Protein AF-A0A1S8CAM9-F1 (afdb_monomer)

pLDDT: mean 86.68, std 15.31, range [34.06, 97.88]

Foldseek 3Di:
DDDDVVVVVVLCVVCPLQNCPPPQHHWDKFKDDWDKAADLQRFKIWIKIKIWIWTDNSPPWIKIWIFMWIWMWGQDPNDIDTPDIDTQTAWMDTPVVDIHGVVNDDGDDDDDPDDPVCVPPRYDHHDDDDDDDPDDPVNVVVVVLQVVLQVVVVVLVVVLLVCLFQLVLQVNLVSDDQWDDDDPPPQPDDRSSVSSSVVSCVVDHRGDDPQWGFHWDWGPWDKDQDPPSPDIDIDTDIDTDTGHPPDDDDPDDDDPPPDDD

Structure (mmCIF, N/CA/C/O backbone):
data_AF-A0A1S8CAM9-F1
#
_entry.id   AF-A0A1S8CAM9-F1
#
loop_
_atom_site.group_PDB
_atom_site.id
_atom_site.type_symbol
_atom_site.label_atom_id
_atom_site.label_alt_id
_atom_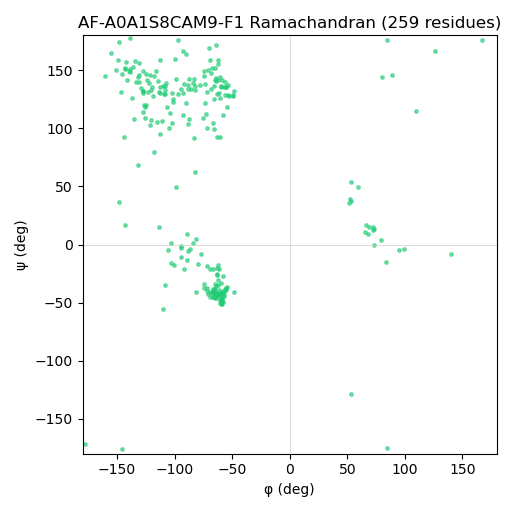site.label_comp_id
_atom_site.label_asym_id
_atom_site.label_entity_id
_atom_site.label_seq_id
_atom_site.pdbx_PDB_ins_code
_atom_site.Cartn_x
_atom_site.Cartn_y
_atom_site.Cartn_z
_atom_site.occupancy
_atom_site.B_iso_or_equiv
_atom_site.auth_seq_id
_atom_site.auth_comp_id
_atom_site.auth_asym_id
_atom_site.auth_atom_id
_atom_site.pdbx_PDB_model_num
ATOM 1 N N . MET A 1 1 ? -19.909 -16.201 -5.825 1.00 86.94 1 MET A N 1
ATOM 2 C CA . MET A 1 1 ? -19.187 -17.335 -5.208 1.00 86.94 1 MET A CA 1
ATOM 3 C C . MET A 1 1 ? -19.185 -17.148 -3.701 1.00 86.94 1 MET A C 1
ATOM 5 O O . MET A 1 1 ? -18.988 -16.023 -3.266 1.00 86.94 1 MET A O 1
ATOM 9 N N . THR A 1 2 ? -19.413 -18.201 -2.916 1.00 91.31 2 THR A N 1
ATOM 10 C CA . THR A 1 2 ? -19.473 -18.125 -1.446 1.00 91.31 2 THR A CA 1
ATOM 11 C C . THR A 1 2 ? -18.782 -19.331 -0.805 1.00 91.31 2 THR A C 1
ATOM 13 O O . THR A 1 2 ? -18.779 -20.425 -1.363 1.00 91.31 2 THR A O 1
ATOM 16 N N . GLY A 1 3 ? -18.199 -19.131 0.382 1.00 91.75 3 GLY A N 1
ATOM 17 C CA . GLY A 1 3 ? -17.540 -20.186 1.159 1.00 91.75 3 GLY A CA 1
ATOM 18 C C . GLY A 1 3 ? -16.051 -20.375 0.841 1.00 91.75 3 GLY A C 1
ATOM 19 O O . GLY A 1 3 ? -15.605 -20.218 -0.293 1.00 91.75 3 GLY A O 1
ATOM 20 N N . ARG A 1 4 ? -15.266 -20.735 1.868 1.00 91.50 4 ARG A N 1
ATOM 21 C CA . ARG A 1 4 ? -13.789 -20.777 1.798 1.00 91.50 4 ARG A CA 1
ATOM 22 C C . ARG A 1 4 ? -13.258 -21.716 0.716 1.00 91.50 4 ARG A C 1
ATOM 24 O O . ARG A 1 4 ? -12.311 -21.356 0.034 1.00 91.50 4 ARG A O 1
ATOM 31 N N . ALA A 1 5 ? -13.861 -22.896 0.562 1.00 95.56 5 ALA A N 1
ATOM 32 C CA . ALA A 1 5 ? -13.416 -23.890 -0.414 1.00 95.56 5 ALA A CA 1
ATOM 33 C C . ALA A 1 5 ? -13.632 -23.414 -1.857 1.00 95.56 5 ALA A C 1
ATOM 35 O O . ALA A 1 5 ? -12.716 -23.501 -2.666 1.00 95.56 5 ALA A O 1
ATOM 36 N N . ALA A 1 6 ? -14.805 -22.846 -2.156 1.00 94.69 6 ALA A N 1
ATOM 37 C CA . ALA A 1 6 ? -15.085 -22.290 -3.477 1.00 94.69 6 ALA A CA 1
ATOM 38 C C . ALA A 1 6 ? -14.150 -21.113 -3.787 1.00 94.69 6 ALA A C 1
ATOM 40 O O . ALA A 1 6 ? -13.564 -21.072 -4.863 1.00 94.69 6 ALA A O 1
ATOM 41 N N . ILE A 1 7 ? -13.948 -20.209 -2.818 1.00 92.75 7 ILE A N 1
ATOM 42 C CA . ILE A 1 7 ? -13.016 -19.078 -2.944 1.00 92.75 7 ILE A CA 1
ATOM 43 C C . ILE A 1 7 ? -11.589 -19.567 -3.209 1.00 92.75 7 ILE A C 1
ATOM 45 O O . ILE A 1 7 ? -10.934 -19.063 -4.113 1.00 92.75 7 ILE A O 1
ATOM 49 N N . ALA A 1 8 ? -11.114 -20.557 -2.450 1.00 92.94 8 ALA A N 1
ATOM 50 C CA . ALA A 1 8 ? -9.783 -21.124 -2.636 1.00 92.94 8 ALA A CA 1
ATOM 51 C C . ALA A 1 8 ? -9.622 -21.777 -4.017 1.00 92.94 8 ALA A C 1
ATOM 53 O O . ALA A 1 8 ? -8.602 -21.554 -4.662 1.00 92.94 8 ALA A O 1
ATOM 54 N N . GLY A 1 9 ? -10.629 -22.531 -4.474 1.00 95.50 9 GLY A N 1
ATOM 55 C CA . GLY A 1 9 ? -10.646 -23.124 -5.813 1.00 95.50 9 GLY A CA 1
ATOM 56 C C . GLY A 1 9 ? -10.567 -22.058 -6.901 1.00 95.50 9 GLY A C 1
ATOM 57 O O . GLY A 1 9 ? -9.654 -22.079 -7.714 1.00 95.50 9 GLY A O 1
ATOM 58 N N . TRP A 1 10 ? -11.431 -21.045 -6.839 1.00 93.94 10 TRP A N 1
ATOM 59 C CA . TRP A 1 10 ? -11.423 -19.951 -7.810 1.00 93.94 10 TRP A CA 1
ATOM 60 C C . TRP A 1 10 ? -10.116 -19.151 -7.817 1.00 93.94 10 TRP A C 1
ATOM 62 O O . TRP A 1 10 ? -9.646 -18.775 -8.885 1.00 93.94 10 TRP A O 1
ATOM 72 N N . LEU A 1 11 ? -9.509 -18.893 -6.651 1.00 92.38 11 LEU A N 1
ATOM 73 C CA . LEU A 1 11 ? -8.210 -18.215 -6.573 1.00 92.38 11 LEU A CA 1
ATOM 74 C C . LEU A 1 11 ? -7.099 -19.053 -7.216 1.00 92.38 11 LEU A C 1
ATOM 76 O O . LEU A 1 11 ? -6.264 -18.500 -7.929 1.00 92.38 11 LEU A O 1
ATOM 80 N N . ALA A 1 12 ? -7.095 -20.367 -6.979 1.00 92.94 12 ALA A N 1
ATOM 81 C CA . ALA A 1 12 ? -6.137 -21.279 -7.596 1.00 92.94 12 ALA A CA 1
ATOM 82 C C . ALA A 1 12 ? -6.330 -21.345 -9.119 1.00 92.94 12 ALA A C 1
ATOM 84 O O . ALA A 1 12 ? -5.362 -21.186 -9.860 1.00 92.94 12 ALA A O 1
ATOM 85 N N . ASP A 1 13 ? -7.575 -21.484 -9.578 1.00 94.44 13 ASP A N 1
ATOM 86 C CA . ASP A 1 13 ? -7.921 -21.525 -11.002 1.00 94.44 13 ASP A CA 1
ATOM 87 C C . ASP A 1 13 ? -7.543 -20.219 -11.708 1.00 94.44 13 ASP A C 1
ATOM 89 O O . ASP A 1 13 ? -6.978 -20.237 -12.801 1.00 94.44 13 ASP A O 1
ATOM 93 N N . ARG A 1 14 ? -7.811 -19.073 -11.067 1.00 90.38 14 ARG A N 1
ATOM 94 C CA . ARG A 1 14 ? -7.457 -17.751 -11.593 1.00 90.38 14 ARG A CA 1
ATOM 95 C C . ARG A 1 14 ? -5.945 -17.560 -11.693 1.00 90.38 14 ARG A C 1
ATOM 97 O O . ARG A 1 14 ? -5.483 -16.991 -12.677 1.00 90.38 14 ARG A O 1
ATOM 104 N N . ALA A 1 15 ? -5.192 -17.971 -10.675 1.00 92.12 15 ALA A N 1
ATOM 105 C CA . ALA A 1 15 ? -3.743 -17.795 -10.655 1.00 92.12 15 ALA A CA 1
ATOM 106 C C . ALA A 1 15 ? -3.032 -18.730 -11.648 1.00 92.12 15 ALA A C 1
ATOM 108 O O . ALA A 1 15 ? -2.053 -18.334 -12.283 1.00 92.12 15 ALA A O 1
ATOM 109 N N . GLY A 1 16 ? -3.520 -19.966 -11.799 1.00 94.06 16 GLY A N 1
ATOM 110 C CA . GLY A 1 16 ? -2.896 -20.974 -12.651 1.00 94.06 16 GLY A CA 1
ATOM 111 C C . GLY A 1 16 ? -1.416 -21.170 -12.302 1.00 94.06 16 GLY A C 1
ATOM 112 O O . GLY A 1 16 ? -1.061 -21.360 -11.143 1.00 94.06 16 GLY A O 1
ATOM 113 N N . ALA A 1 17 ? -0.539 -21.094 -13.306 1.00 94.88 17 ALA A N 1
ATOM 114 C CA . ALA A 1 17 ? 0.913 -21.198 -13.113 1.00 94.88 17 ALA A CA 1
ATOM 115 C C . ALA A 1 17 ? 1.568 -19.913 -12.558 1.00 94.88 17 ALA A C 1
ATOM 117 O O . ALA A 1 17 ? 2.748 -19.926 -12.217 1.00 94.88 17 ALA A O 1
ATOM 118 N N . MET A 1 18 ? 0.827 -18.804 -12.472 1.00 95.94 18 MET A N 1
ATOM 119 C CA . MET A 1 18 ? 1.297 -17.513 -11.957 1.00 95.94 18 MET A CA 1
ATOM 120 C C . MET A 1 18 ? 0.866 -17.338 -10.495 1.00 95.94 18 MET A C 1
ATOM 122 O O . MET A 1 18 ? 0.242 -16.348 -10.121 1.00 95.94 18 MET A O 1
ATOM 126 N N . ASP A 1 19 ? 1.113 -18.349 -9.662 1.00 93.69 19 ASP A N 1
ATOM 127 C CA . ASP A 1 19 ? 0.613 -18.397 -8.284 1.00 93.69 19 ASP A CA 1
ATOM 128 C C . ASP A 1 19 ? 1.549 -17.749 -7.255 1.00 93.69 19 ASP A C 1
ATOM 130 O O . ASP A 1 19 ? 1.132 -17.498 -6.125 1.00 93.69 19 ASP A O 1
ATOM 134 N N . GLY A 1 20 ? 2.800 -17.462 -7.632 1.00 94.06 20 GLY A N 1
ATOM 135 C CA . GLY A 1 20 ? 3.824 -16.919 -6.736 1.00 94.06 20 GLY A CA 1
ATOM 136 C C . GLY A 1 20 ? 4.270 -17.905 -5.649 1.00 94.06 20 GLY A C 1
ATOM 137 O O . GLY A 1 20 ? 4.962 -17.518 -4.707 1.00 94.06 20 GLY A O 1
ATOM 138 N N . ARG A 1 21 ? 3.850 -19.172 -5.741 1.00 92.50 21 ARG A N 1
ATOM 139 C CA . ARG A 1 21 ? 4.154 -20.252 -4.786 1.00 92.50 21 ARG A CA 1
ATOM 140 C C . ARG A 1 21 ? 5.121 -21.248 -5.399 1.00 92.50 21 ARG A C 1
ATOM 142 O O . ARG A 1 21 ? 5.973 -21.791 -4.696 1.00 92.50 21 ARG A O 1
ATOM 149 N N . SER A 1 22 ? 4.994 -21.477 -6.701 1.00 91.56 22 SER A N 1
ATOM 150 C CA . SER A 1 22 ? 5.903 -22.318 -7.467 1.00 91.56 22 SER A CA 1
ATOM 151 C C . SER A 1 22 ? 7.240 -21.593 -7.688 1.00 91.56 22 SER A C 1
ATOM 153 O O . SER A 1 22 ? 7.229 -20.393 -7.981 1.00 91.56 22 SER A O 1
ATOM 155 N N . PRO A 1 23 ? 8.402 -22.267 -7.572 1.00 93.12 23 PRO A N 1
ATOM 156 C CA . PRO A 1 23 ? 9.696 -21.642 -7.842 1.00 93.12 23 PRO A CA 1
ATOM 157 C C . PRO A 1 23 ? 9.732 -20.962 -9.216 1.00 93.12 23 PRO A C 1
ATOM 159 O O . PRO A 1 23 ? 9.393 -21.576 -10.223 1.00 93.12 23 PRO A O 1
ATOM 162 N N . GLY A 1 24 ? 10.138 -19.692 -9.251 1.00 92.06 24 GLY A N 1
ATOM 163 C CA . GLY A 1 24 ? 10.200 -18.887 -10.477 1.00 92.06 24 GLY A CA 1
ATOM 164 C C . GLY A 1 24 ? 8.881 -18.225 -10.894 1.00 92.06 24 GLY A C 1
ATOM 165 O O . GLY A 1 24 ? 8.921 -17.297 -11.698 1.00 92.06 24 GLY A O 1
ATOM 166 N N . SER A 1 25 ? 7.737 -18.633 -10.335 1.00 96.25 25 SER A N 1
ATOM 167 C CA . SER A 1 25 ? 6.465 -17.936 -10.561 1.00 96.25 25 SER A CA 1
ATOM 168 C C . SER A 1 25 ? 6.403 -16.618 -9.782 1.00 96.25 25 SER A C 1
ATOM 170 O O . SER A 1 25 ? 6.978 -16.481 -8.699 1.00 96.25 25 SER A O 1
ATOM 172 N N . LEU A 1 26 ? 5.681 -15.645 -10.332 1.00 95.62 26 LEU A N 1
ATOM 173 C CA . LEU A 1 26 ? 5.460 -14.324 -9.760 1.00 95.62 26 LEU A CA 1
ATOM 174 C C . LEU A 1 26 ? 3.958 -14.077 -9.621 1.00 95.62 26 LEU A C 1
ATOM 176 O O . LEU A 1 26 ? 3.204 -14.240 -10.579 1.00 95.62 26 LEU A O 1
ATOM 180 N N . HIS A 1 27 ? 3.556 -13.623 -8.438 1.00 96.12 27 HIS A N 1
ATOM 181 C CA . HIS A 1 27 ? 2.221 -13.102 -8.176 1.00 96.12 27 HIS A CA 1
ATOM 182 C C . HIS A 1 27 ? 2.345 -11.947 -7.188 1.00 96.12 27 HIS A C 1
ATOM 184 O O . HIS A 1 27 ? 2.392 -12.143 -5.972 1.00 96.12 27 HIS A O 1
ATOM 190 N N . THR A 1 28 ? 2.464 -10.729 -7.704 1.00 95.12 28 THR A N 1
ATOM 191 C CA . THR A 1 28 ? 2.651 -9.535 -6.877 1.00 95.12 28 THR A CA 1
ATOM 192 C C . THR A 1 28 ? 1.588 -8.511 -7.219 1.00 95.12 28 THR A C 1
ATOM 194 O O . THR A 1 28 ? 1.619 -7.925 -8.296 1.00 95.12 28 THR A O 1
ATOM 197 N N . GLY A 1 29 ? 0.647 -8.314 -6.297 1.00 94.56 29 GLY A N 1
ATOM 198 C CA . GLY A 1 29 ? -0.292 -7.200 -6.329 1.00 94.56 29 GLY A CA 1
ATOM 199 C C . GLY A 1 29 ? 0.299 -5.993 -5.610 1.00 94.56 29 GLY A C 1
ATOM 200 O O . GLY A 1 29 ? 0.900 -6.152 -4.555 1.00 94.56 29 GLY A O 1
ATOM 201 N N . LEU A 1 30 ? 0.120 -4.821 -6.200 1.00 95.88 30 LEU A N 1
ATOM 202 C CA . LEU A 1 30 ? 0.300 -3.510 -5.603 1.00 95.88 30 LEU A CA 1
ATOM 203 C C . LEU A 1 30 ? -1.098 -2.977 -5.313 1.00 95.88 30 LEU A C 1
ATOM 205 O O . LEU A 1 30 ? -1.880 -2.759 -6.248 1.00 95.88 30 LEU A O 1
ATOM 209 N N . VAL A 1 31 ? -1.429 -2.826 -4.035 1.00 93.94 31 VAL A N 1
ATOM 210 C CA . VAL A 1 31 ? -2.701 -2.240 -3.612 1.00 93.94 31 VAL A CA 1
ATOM 211 C C . VAL A 1 31 ? -2.457 -0.799 -3.181 1.00 93.94 31 VAL A C 1
ATOM 213 O O . VAL A 1 31 ? -1.544 -0.513 -2.410 1.00 93.94 31 VAL A O 1
ATOM 216 N N . ASP A 1 32 ? -3.266 0.119 -3.699 1.00 92.38 32 ASP A N 1
ATOM 217 C CA . ASP A 1 32 ? -3.117 1.544 -3.428 1.00 92.38 32 ASP A CA 1
ATOM 218 C C . ASP A 1 32 ? -4.469 2.268 -3.428 1.00 92.38 32 ASP A C 1
ATOM 220 O O . ASP A 1 32 ? -5.521 1.690 -3.725 1.00 92.38 32 ASP A O 1
ATOM 224 N N . GLN A 1 33 ? -4.429 3.550 -3.072 1.00 91.69 33 GLN A N 1
ATOM 225 C CA . GLN A 1 33 ? -5.568 4.456 -2.998 1.00 91.69 33 GLN A CA 1
ATOM 226 C C . GLN A 1 33 ? -6.709 3.904 -2.127 1.00 91.69 33 GLN A C 1
ATOM 228 O O . GLN A 1 33 ? -7.851 3.817 -2.593 1.00 91.69 33 GLN A O 1
ATOM 233 N N . PRO A 1 34 ? -6.429 3.518 -0.862 1.00 91.88 34 PRO A N 1
ATOM 234 C CA . PRO A 1 34 ? -7.480 3.113 0.054 1.00 91.88 34 PRO A CA 1
ATOM 235 C C . PRO A 1 34 ? -8.465 4.254 0.269 1.00 91.88 34 PRO A C 1
ATOM 237 O O . PRO A 1 34 ? -8.093 5.337 0.724 1.00 91.88 34 PRO A O 1
ATOM 240 N N . LEU A 1 35 ? -9.740 3.973 0.039 1.00 92.00 35 LEU A N 1
ATOM 241 C CA . LEU A 1 35 ? -10.826 4.802 0.536 1.00 92.00 35 LEU A CA 1
ATOM 242 C C . LEU A 1 35 ? -11.704 3.943 1.429 1.00 92.00 35 LEU A C 1
ATOM 244 O O . LEU A 1 35 ? -12.401 3.067 0.928 1.00 92.00 35 LEU A O 1
ATOM 248 N N . ALA A 1 36 ? -11.622 4.178 2.735 1.00 92.12 36 ALA A N 1
ATOM 249 C CA . ALA A 1 36 ? -12.342 3.423 3.747 1.00 92.12 36 ALA A CA 1
ATOM 250 C C . ALA A 1 36 ? -13.436 4.276 4.396 1.00 92.12 36 ALA A C 1
ATOM 252 O O . ALA A 1 36 ? -13.171 5.410 4.792 1.00 92.12 36 ALA A O 1
ATOM 253 N N . ASN A 1 37 ? -14.615 3.690 4.590 1.00 92.88 37 ASN A N 1
ATOM 254 C CA . ASN A 1 37 ? -15.718 4.251 5.362 1.00 92.88 37 ASN A CA 1
ATOM 255 C C . ASN A 1 37 ? -16.166 3.237 6.423 1.00 92.88 37 ASN A C 1
ATOM 257 O O . ASN A 1 37 ? -16.559 2.113 6.103 1.00 92.88 37 ASN A O 1
ATOM 261 N N . LEU A 1 38 ? -16.093 3.628 7.695 1.00 92.75 38 LEU A N 1
ATOM 262 C CA . LEU A 1 38 ? -16.587 2.843 8.829 1.00 92.75 38 LEU A CA 1
ATOM 263 C C . LEU A 1 38 ? -18.073 3.144 9.076 1.00 92.75 38 LEU A C 1
ATOM 265 O O . LEU A 1 38 ? -18.489 4.297 8.988 1.00 92.75 38 LEU A O 1
ATOM 269 N N . SER A 1 39 ? -18.878 2.146 9.446 1.00 91.12 39 SER A N 1
ATOM 270 C CA . SER A 1 39 ? -20.254 2.393 9.891 1.00 91.12 39 SER A CA 1
ATOM 271 C C . SER A 1 39 ? -20.297 3.142 11.227 1.00 91.12 39 SER A C 1
ATOM 273 O O . SER A 1 39 ? -19.409 2.994 12.066 1.00 91.12 39 SER A O 1
ATOM 275 N N . GLY A 1 40 ? -21.363 3.913 11.469 1.00 88.38 40 GLY A N 1
ATOM 276 C CA . GLY A 1 40 ? -21.523 4.702 12.703 1.00 88.38 40 GLY A CA 1
ATOM 277 C C . GLY A 1 40 ? -21.563 3.879 14.000 1.00 88.38 40 GLY A C 1
ATOM 278 O O . GLY A 1 40 ? -21.271 4.405 15.073 1.00 88.38 40 GLY A O 1
ATOM 279 N N . ASP A 1 41 ? -21.879 2.583 13.914 1.00 88.31 41 ASP A N 1
ATOM 280 C CA . ASP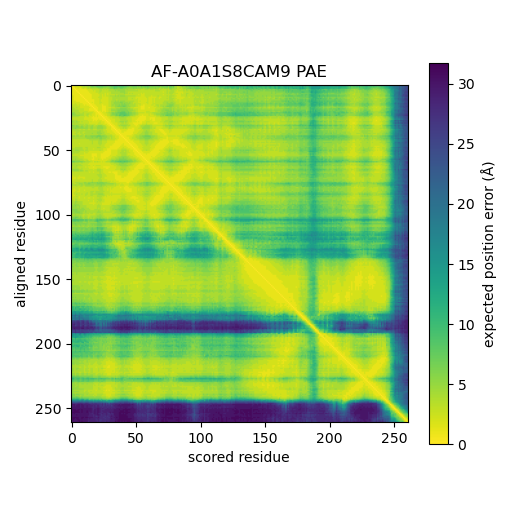 A 1 41 ? -21.817 1.629 15.031 1.00 88.31 41 ASP A CA 1
ATOM 281 C C . ASP A 1 41 ? -20.437 0.955 15.193 1.00 88.31 41 ASP A C 1
ATOM 283 O O . ASP A 1 41 ? -20.219 0.191 16.136 1.00 88.31 41 ASP A O 1
ATOM 287 N N . GLY A 1 42 ? -19.505 1.214 14.270 1.00 89.94 42 GLY A N 1
ATOM 288 C CA . GLY A 1 42 ? -18.153 0.663 14.249 1.00 89.94 42 GLY A CA 1
ATOM 289 C C . GLY A 1 42 ? -18.066 -0.838 13.960 1.00 89.94 42 GLY A C 1
ATOM 290 O O . GLY A 1 42 ? -17.029 -1.441 14.242 1.00 89.94 42 GLY A O 1
ATOM 291 N N . ARG A 1 43 ? -19.132 -1.473 13.449 1.00 92.88 43 ARG A N 1
ATOM 292 C CA . ARG A 1 43 ? -19.190 -2.936 13.249 1.00 92.88 43 ARG A CA 1
ATOM 293 C C . ARG A 1 43 ? -18.948 -3.391 11.817 1.00 92.88 43 ARG A C 1
ATOM 295 O O . ARG A 1 43 ? -18.661 -4.569 11.605 1.00 92.88 43 ARG A O 1
ATOM 302 N N . THR A 1 44 ? -19.071 -2.494 10.849 1.00 95.62 44 THR A N 1
ATOM 303 C CA . THR A 1 44 ? -18.857 -2.782 9.428 1.00 95.62 44 THR A CA 1
ATOM 304 C C . THR A 1 44 ? -18.013 -1.693 8.787 1.00 95.62 44 THR A C 1
ATOM 306 O O . THR A 1 44 ? -17.931 -0.582 9.307 1.00 95.62 44 THR A O 1
ATOM 309 N N . ALA A 1 45 ? -17.366 -2.008 7.672 1.00 95.62 45 ALA A N 1
ATOM 310 C CA . ALA A 1 45 ? -16.677 -1.015 6.863 1.00 95.62 45 ALA A CA 1
ATOM 311 C C . ALA A 1 45 ? -16.826 -1.341 5.379 1.00 95.62 45 ALA A C 1
ATOM 313 O O . ALA A 1 45 ? -16.945 -2.509 5.003 1.00 95.62 45 ALA A O 1
ATOM 314 N N . GLN A 1 46 ? -16.775 -0.313 4.546 1.00 95.75 46 GLN A N 1
ATOM 315 C CA . GLN A 1 46 ? -16.605 -0.438 3.105 1.00 95.75 46 GLN A CA 1
ATOM 316 C C . GLN A 1 46 ? -15.248 0.144 2.739 1.00 95.75 46 GLN A C 1
ATOM 318 O O . GLN A 1 46 ? -14.857 1.175 3.285 1.00 95.75 46 GLN A O 1
ATOM 323 N N . VAL A 1 47 ? -14.499 -0.546 1.880 1.00 95.19 47 VAL A N 1
ATOM 324 C CA . VAL A 1 47 ? -13.209 -0.043 1.411 1.00 95.19 47 VAL A CA 1
ATOM 325 C C . VAL A 1 47 ? -13.055 -0.277 -0.081 1.00 95.19 47 VAL A C 1
ATOM 327 O O . VAL A 1 47 ? -13.161 -1.412 -0.558 1.00 95.19 47 VAL A O 1
ATOM 330 N N . ARG A 1 48 ? -12.762 0.810 -0.794 1.00 95.19 48 ARG A N 1
ATOM 331 C CA . ARG A 1 48 ? -12.345 0.805 -2.191 1.00 95.19 48 ARG A CA 1
ATOM 332 C C . ARG A 1 48 ? -10.826 0.742 -2.256 1.00 95.19 48 ARG A C 1
ATOM 334 O O . ARG A 1 48 ? -10.146 1.473 -1.540 1.00 95.19 48 ARG A O 1
ATOM 341 N N . TRP A 1 49 ? -10.326 -0.073 -3.172 1.00 95.19 49 TRP A N 1
ATOM 342 C CA . TRP A 1 49 ? -8.905 -0.204 -3.469 1.00 95.19 49 TRP A CA 1
ATOM 343 C C . TRP A 1 49 ? -8.670 -0.130 -4.969 1.00 95.19 49 TRP A C 1
ATOM 345 O O . TRP A 1 49 ? -9.454 -0.691 -5.742 1.00 95.19 49 TRP A O 1
ATOM 355 N N . GLN A 1 50 ? -7.565 0.481 -5.381 1.00 95.38 50 GLN A N 1
ATOM 356 C CA . GLN A 1 50 ? -7.002 0.249 -6.703 1.00 95.38 50 GLN A CA 1
ATOM 357 C C . GLN A 1 50 ? -5.940 -0.843 -6.597 1.00 95.38 50 GLN A C 1
ATOM 359 O O . GLN A 1 50 ? -5.117 -0.838 -5.686 1.00 95.38 50 GLN A O 1
ATOM 364 N N . VAL A 1 51 ? -5.972 -1.802 -7.517 1.00 94.94 51 VAL A N 1
ATOM 365 C CA . VAL A 1 51 ? -5.017 -2.911 -7.535 1.00 94.94 51 VAL A CA 1
ATOM 366 C C . VAL A 1 51 ? -4.385 -3.002 -8.905 1.00 94.94 51 VAL A C 1
ATOM 368 O O . VAL A 1 51 ? -5.105 -3.054 -9.898 1.00 94.94 51 VAL A O 1
ATOM 371 N N . MET A 1 52 ? -3.060 -3.083 -8.944 1.00 95.88 52 MET A N 1
ATOM 372 C CA . MET A 1 52 ? -2.277 -3.459 -10.119 1.00 95.88 52 MET A CA 1
ATOM 373 C C . MET A 1 52 ? -1.469 -4.706 -9.774 1.00 95.88 52 MET A C 1
ATOM 375 O O . MET A 1 52 ? -0.840 -4.745 -8.728 1.00 95.88 52 MET A O 1
ATOM 379 N N . ALA A 1 53 ? -1.456 -5.724 -10.624 1.00 96.00 53 ALA A N 1
ATOM 380 C CA . ALA A 1 53 ? -0.710 -6.950 -10.393 1.00 96.00 53 ALA A CA 1
ATOM 381 C C . ALA A 1 53 ? 0.283 -7.235 -11.519 1.00 96.00 53 ALA A C 1
ATOM 383 O O . ALA A 1 53 ? -0.034 -7.098 -12.701 1.00 96.00 53 ALA A O 1
ATOM 384 N N . PHE A 1 54 ? 1.469 -7.685 -11.118 1.00 96.25 54 PHE A N 1
ATOM 385 C CA . PHE A 1 54 ? 2.505 -8.240 -11.976 1.00 96.25 54 PHE A CA 1
ATOM 386 C C . PHE A 1 54 ? 2.542 -9.747 -11.762 1.00 96.25 54 PHE A C 1
ATOM 388 O O . PHE A 1 54 ? 2.785 -10.230 -10.650 1.00 96.25 54 PHE A O 1
ATOM 395 N N . LEU A 1 55 ? 2.276 -10.483 -12.835 1.00 96.94 55 LEU A N 1
ATOM 396 C CA . LEU A 1 55 ? 2.135 -11.930 -12.827 1.00 96.94 55 LEU A CA 1
ATOM 397 C C . LEU A 1 55 ? 3.149 -12.556 -13.785 1.00 96.94 55 LEU A C 1
ATOM 399 O O . LEU A 1 55 ? 3.451 -11.992 -14.838 1.00 96.94 55 LEU A O 1
ATOM 403 N N . GLY A 1 56 ? 3.650 -13.740 -13.443 1.00 96.75 56 GLY A N 1
ATOM 404 C CA . GLY A 1 56 ? 4.563 -14.491 -14.298 1.00 96.75 56 GLY A CA 1
ATOM 405 C C . GLY A 1 56 ? 4.611 -15.968 -13.939 1.00 96.75 56 GLY A C 1
ATOM 406 O O . GLY A 1 56 ? 4.490 -16.334 -12.775 1.00 96.75 56 GLY A O 1
ATOM 407 N N . ASP A 1 57 ? 4.774 -16.832 -14.936 1.00 95.62 57 ASP A N 1
ATOM 408 C CA . ASP A 1 57 ? 4.751 -18.290 -14.735 1.00 95.62 57 ASP A CA 1
ATOM 409 C C . ASP A 1 57 ? 6.140 -18.912 -14.534 1.00 95.62 57 ASP A C 1
ATOM 411 O O . ASP A 1 57 ? 6.264 -20.122 -14.366 1.00 95.62 57 ASP A O 1
ATOM 415 N N . GLY A 1 58 ? 7.196 -18.096 -14.590 1.00 94.81 58 GLY A N 1
ATOM 416 C CA . GLY A 1 58 ? 8.585 -18.557 -14.531 1.00 94.81 58 GLY A CA 1
ATOM 417 C C . GLY A 1 58 ? 9.084 -19.252 -15.804 1.00 94.81 58 GLY A C 1
ATOM 418 O O . GLY A 1 58 ? 10.254 -19.618 -15.871 1.00 94.81 58 GLY A O 1
ATOM 419 N N . ALA A 1 59 ? 8.239 -19.395 -16.828 1.00 93.94 59 ALA A N 1
ATOM 420 C CA . ALA A 1 59 ? 8.546 -20.014 -18.119 1.00 93.94 59 ALA A CA 1
ATOM 421 C C . ALA A 1 59 ? 8.502 -19.003 -19.283 1.00 93.94 59 ALA A C 1
ATOM 423 O O . ALA A 1 59 ? 8.480 -19.385 -20.453 1.00 93.94 59 ALA A O 1
ATOM 424 N N . GLY A 1 60 ? 8.515 -17.706 -18.963 1.00 91.25 60 GLY A N 1
ATOM 425 C CA . GLY A 1 60 ? 8.588 -16.607 -19.925 1.00 91.25 60 GLY A CA 1
ATOM 426 C C . GLY A 1 60 ? 7.250 -15.946 -20.250 1.00 91.25 60 GLY A C 1
ATOM 427 O O . GLY A 1 60 ? 7.251 -14.941 -20.958 1.00 91.25 60 GLY A O 1
ATOM 428 N N . ARG A 1 61 ? 6.119 -16.438 -19.721 1.00 93.94 61 ARG A N 1
ATOM 429 C CA . ARG A 1 61 ? 4.845 -15.711 -19.817 1.00 93.94 61 ARG A CA 1
ATOM 430 C C . ARG A 1 61 ? 4.709 -14.763 -18.637 1.00 93.94 61 ARG A C 1
ATOM 432 O O . ARG A 1 61 ? 4.923 -15.151 -17.489 1.00 93.94 61 ARG A O 1
ATOM 439 N N . ALA A 1 62 ? 4.312 -13.531 -18.932 1.00 95.88 62 ALA A N 1
ATOM 440 C CA . ALA A 1 62 ? 4.070 -12.496 -17.942 1.00 95.88 62 ALA A CA 1
ATOM 441 C C . ALA A 1 62 ? 2.849 -11.668 -18.328 1.00 95.88 62 ALA A C 1
ATOM 443 O O . ALA A 1 62 ? 2.649 -11.357 -19.504 1.00 95.88 62 ALA A O 1
ATOM 444 N N . ARG A 1 63 ? 2.064 -11.293 -17.322 1.00 95.38 63 ARG A N 1
ATOM 445 C CA . ARG A 1 63 ? 0.808 -10.564 -17.475 1.00 95.38 63 ARG A CA 1
ATOM 446 C C . ARG A 1 63 ? 0.760 -9.416 -16.481 1.00 95.38 63 ARG A C 1
ATOM 448 O O . ARG A 1 63 ? 1.162 -9.567 -15.329 1.00 95.38 63 ARG A O 1
ATOM 455 N N . ILE A 1 64 ? 0.244 -8.285 -16.939 1.00 96.75 64 ILE A N 1
ATOM 456 C CA . ILE A 1 64 ? -0.152 -7.174 -16.082 1.00 96.75 64 ILE A CA 1
ATOM 457 C C . ILE A 1 64 ? -1.669 -7.131 -16.077 1.00 96.75 64 ILE A C 1
ATOM 459 O O . ILE A 1 64 ? -2.311 -7.268 -17.118 1.00 96.75 64 ILE A O 1
ATOM 463 N N . GLU A 1 65 ? -2.246 -6.946 -14.902 1.00 96.38 65 GLU A N 1
ATOM 464 C CA . GLU A 1 65 ? -3.675 -6.712 -14.763 1.00 96.38 65 GLU A CA 1
ATOM 465 C C . GLU A 1 65 ? -3.956 -5.698 -13.671 1.00 96.38 65 GLU A C 1
ATOM 467 O O . GLU A 1 65 ? -3.142 -5.487 -12.775 1.00 96.38 65 GLU A O 1
ATOM 472 N N . ALA A 1 66 ? -5.112 -5.059 -13.744 1.00 95.69 66 ALA A N 1
ATOM 473 C CA . ALA A 1 66 ? -5.543 -4.148 -12.710 1.00 95.69 66 ALA A CA 1
ATOM 474 C C . ALA A 1 66 ? -7.051 -4.009 -12.665 1.00 95.69 66 ALA A C 1
ATOM 476 O O . ALA A 1 66 ? -7.777 -4.320 -13.613 1.00 95.69 66 ALA A O 1
ATOM 477 N N . GLY A 1 67 ? -7.513 -3.449 -11.561 1.00 95.69 67 GLY A N 1
ATOM 478 C CA . GLY A 1 67 ? -8.891 -3.045 -11.422 1.00 95.69 67 GLY A CA 1
ATOM 479 C C . GLY A 1 67 ? -9.159 -2.392 -10.086 1.00 95.69 67 GLY A C 1
ATOM 480 O O . GLY A 1 67 ? -8.256 -2.140 -9.287 1.00 95.69 67 GLY A O 1
ATOM 481 N N . ILE A 1 68 ? -10.439 -2.156 -9.848 1.00 96.44 68 ILE A N 1
ATOM 482 C CA . ILE A 1 68 ? -10.931 -1.640 -8.577 1.00 96.44 68 ILE A CA 1
ATOM 483 C C . ILE A 1 68 ? -11.462 -2.812 -7.760 1.00 96.44 68 ILE A C 1
ATOM 485 O O . ILE A 1 68 ? -12.053 -3.745 -8.306 1.00 96.44 68 ILE A O 1
ATOM 489 N N . GLN A 1 69 ? -11.251 -2.786 -6.453 1.00 95.44 69 GLN A N 1
ATOM 490 C CA . GLN A 1 69 ? -11.960 -3.653 -5.522 1.00 95.44 69 GLN A CA 1
ATOM 491 C C . GLN A 1 69 ? -12.873 -2.811 -4.639 1.00 95.44 69 GLN A C 1
ATOM 493 O O . GLN A 1 69 ? -12.418 -1.829 -4.068 1.00 95.44 69 GLN A O 1
ATOM 498 N N . GLU A 1 70 ? -14.138 -3.203 -4.530 1.00 95.81 70 GLU A N 1
ATOM 499 C CA . GLU A 1 70 ? -15.105 -2.674 -3.566 1.00 95.81 70 GLU A CA 1
ATOM 500 C C . GLU A 1 70 ? -15.414 -3.772 -2.558 1.00 95.81 70 GLU A C 1
ATOM 502 O O . GLU A 1 70 ? -16.084 -4.763 -2.875 1.00 9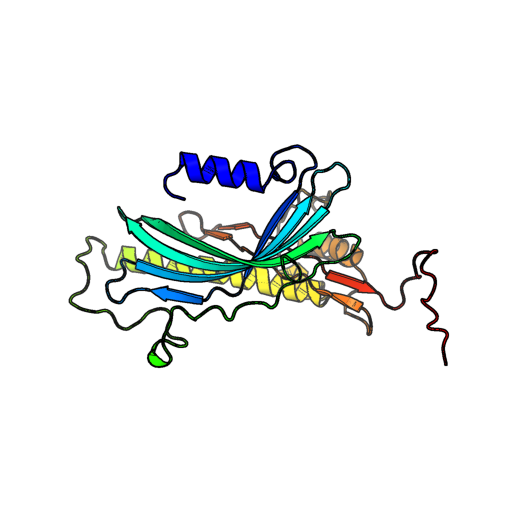5.81 70 GLU A O 1
ATOM 507 N N . ASN A 1 71 ? -14.880 -3.614 -1.354 1.00 96.19 71 ASN A N 1
ATOM 508 C CA . ASN A 1 71 ? -14.886 -4.659 -0.346 1.00 96.19 71 ASN A CA 1
ATOM 509 C C . ASN A 1 71 ? -15.742 -4.241 0.845 1.00 96.19 71 ASN A C 1
ATOM 511 O O . ASN A 1 71 ? -15.688 -3.098 1.293 1.00 96.19 71 ASN A O 1
ATOM 515 N N . GLU A 1 72 ? -16.494 -5.191 1.389 1.00 97.31 72 GLU A N 1
ATOM 516 C CA . GLU A 1 72 ? -17.222 -5.028 2.646 1.00 97.31 72 GLU A CA 1
ATOM 517 C C . GLU A 1 72 ? -16.528 -5.833 3.735 1.00 97.31 72 GLU A C 1
ATOM 519 O O . GLU A 1 72 ? -16.106 -6.973 3.523 1.00 97.31 72 GLU A O 1
ATOM 524 N N . TYR A 1 73 ? -16.448 -5.246 4.920 1.00 97.88 73 TYR A N 1
ATOM 525 C CA . TYR A 1 73 ? -15.794 -5.810 6.086 1.00 97.88 73 TYR A CA 1
ATOM 526 C C . TYR A 1 73 ? -16.767 -5.843 7.255 1.00 97.88 73 TYR A C 1
ATOM 528 O O . TYR A 1 73 ? -17.602 -4.953 7.417 1.00 97.88 73 TYR A O 1
ATOM 536 N N . VAL A 1 74 ? -16.621 -6.856 8.101 1.00 97.81 74 VAL A N 1
ATOM 537 C CA . VAL A 1 74 ? -17.405 -7.024 9.324 1.00 97.81 74 VAL A CA 1
ATOM 538 C C . VAL A 1 74 ? -16.481 -7.307 10.503 1.00 97.81 74 VAL A C 1
ATOM 540 O O . VAL A 1 74 ? -15.497 -8.041 10.378 1.00 97.81 74 VAL A O 1
ATOM 543 N N . LEU A 1 75 ? -16.792 -6.713 11.651 1.00 96.12 75 LEU A N 1
ATOM 544 C CA . LEU A 1 75 ? -16.133 -6.986 12.919 1.00 96.12 75 LEU A CA 1
ATOM 545 C C . LEU A 1 75 ? -16.837 -8.158 13.620 1.00 96.12 75 LEU A C 1
ATOM 547 O O . LEU A 1 75 ? -17.905 -8.002 14.216 1.00 96.12 75 LEU A O 1
ATOM 551 N N . GLU A 1 76 ? -16.210 -9.332 13.582 1.00 95.06 76 GLU A N 1
ATOM 552 C CA . GLU A 1 76 ? -16.698 -10.565 14.209 1.00 95.06 76 GLU A CA 1
ATOM 553 C C . GLU A 1 76 ? -15.698 -11.049 15.260 1.00 95.06 76 GLU A C 1
ATOM 555 O O . GLU A 1 76 ? -14.509 -11.203 14.976 1.00 95.06 76 GLU A O 1
ATOM 560 N N . ASP A 1 77 ? -16.170 -11.299 16.484 1.00 92.81 77 ASP A N 1
ATOM 561 C CA . ASP A 1 77 ? -15.345 -11.785 17.601 1.00 92.81 77 ASP A CA 1
ATOM 562 C C . ASP A 1 77 ? -14.094 -10.918 17.859 1.00 92.81 77 ASP A C 1
ATOM 564 O O . ASP A 1 77 ? -13.000 -11.416 18.131 1.00 92.81 77 ASP A O 1
ATOM 568 N N . GLY A 1 78 ? -14.242 -9.596 17.709 1.00 90.69 78 GLY A N 1
ATOM 569 C CA . GLY A 1 78 ? -13.151 -8.631 17.872 1.00 90.69 78 GLY A CA 1
ATOM 570 C C . GLY A 1 78 ? -12.122 -8.630 16.735 1.00 90.69 78 GLY A C 1
ATOM 571 O O . GLY A 1 78 ? -11.048 -8.053 16.899 1.00 90.69 78 GLY A O 1
ATOM 572 N N . ARG A 1 79 ? -12.417 -9.265 15.592 1.00 94.94 79 ARG A N 1
ATOM 573 C CA . ARG A 1 79 ? -11.537 -9.316 14.416 1.00 94.94 79 ARG A CA 1
ATOM 574 C C . ARG A 1 79 ? -12.269 -8.865 13.160 1.00 94.94 79 ARG A C 1
ATOM 576 O O . ARG A 1 79 ? -13.358 -9.347 12.862 1.00 94.94 79 ARG A O 1
ATOM 583 N N . TRP A 1 80 ? -11.640 -7.973 12.403 1.00 96.44 80 TRP A N 1
ATOM 584 C CA . TRP A 1 80 ? -12.123 -7.600 11.080 1.00 96.44 80 TRP A CA 1
ATOM 585 C C . TRP A 1 80 ? -11.964 -8.768 10.109 1.00 96.44 80 TRP A C 1
ATOM 587 O O . TRP A 1 80 ? -10.921 -9.423 10.063 1.00 96.44 80 TRP A O 1
ATOM 597 N N . ARG A 1 81 ? -13.014 -9.030 9.334 1.00 95.94 81 ARG A N 1
ATOM 598 C CA . ARG A 1 81 ? -13.042 -10.036 8.272 1.00 95.94 81 ARG A CA 1
ATOM 599 C C . ARG A 1 81 ? -13.594 -9.405 7.007 1.00 95.94 81 ARG A C 1
ATOM 601 O O . ARG A 1 81 ? -14.485 -8.564 7.081 1.00 95.94 81 ARG A O 1
ATOM 608 N N . ILE A 1 82 ? -13.089 -9.837 5.857 1.00 95.06 82 ILE A N 1
ATOM 609 C CA . ILE A 1 82 ? -13.671 -9.489 4.559 1.00 95.06 82 ILE A CA 1
ATOM 610 C C . ILE A 1 82 ? -14.978 -10.277 4.428 1.00 95.06 82 ILE A C 1
ATOM 612 O O . ILE A 1 82 ? -14.955 -11.507 4.356 1.00 95.06 82 ILE A O 1
ATOM 616 N N . ALA A 1 83 ? -16.103 -9.570 4.438 1.00 95.50 83 ALA A N 1
ATOM 617 C CA . ALA A 1 83 ? -17.436 -10.129 4.252 1.00 95.50 83 ALA A CA 1
ATOM 618 C C . ALA A 1 83 ? -17.740 -10.336 2.762 1.00 95.50 83 ALA A C 1
ATOM 620 O O . ALA A 1 83 ? -18.285 -11.370 2.373 1.00 95.50 83 ALA A O 1
ATOM 621 N N . SER A 1 84 ? -17.345 -9.378 1.918 1.00 95.12 84 SER A N 1
ATOM 622 C CA . SER A 1 84 ? -17.451 -9.486 0.465 1.00 95.12 84 SER A CA 1
ATOM 623 C C . SER A 1 84 ? -16.282 -8.783 -0.230 1.00 95.12 84 SER A C 1
ATOM 625 O O . SER A 1 84 ? -15.755 -7.790 0.267 1.00 95.12 84 SER A O 1
ATOM 627 N N . LEU A 1 85 ? -15.858 -9.330 -1.372 1.00 92.88 85 LEU A N 1
ATOM 628 C CA . LEU A 1 85 ? -14.853 -8.740 -2.255 1.00 92.88 85 LEU A CA 1
ATOM 629 C C . LEU A 1 85 ? -15.462 -8.650 -3.648 1.00 92.88 85 LEU A C 1
ATOM 631 O O . LEU A 1 85 ? -15.822 -9.677 -4.232 1.00 92.88 85 LEU A O 1
ATOM 635 N N . ARG A 1 86 ? -15.592 -7.435 -4.179 1.00 93.69 86 ARG A N 1
ATOM 636 C CA . ARG A 1 86 ? -16.101 -7.203 -5.535 1.00 93.69 86 ARG A CA 1
ATOM 637 C C . ARG A 1 86 ? -14.992 -6.602 -6.368 1.00 93.69 86 ARG A C 1
ATOM 639 O O . ARG A 1 86 ? -14.659 -5.434 -6.213 1.00 93.69 86 ARG A O 1
ATOM 646 N N . HIS A 1 87 ? -14.412 -7.412 -7.241 1.00 93.12 87 HIS A N 1
ATOM 647 C CA . HIS A 1 87 ? -13.384 -6.950 -8.156 1.00 93.12 87 HIS A CA 1
ATOM 648 C C . HIS A 1 87 ? -14.008 -6.528 -9.487 1.00 93.12 87 HIS A C 1
ATOM 650 O O . HIS A 1 87 ? -14.771 -7.285 -10.088 1.00 93.12 87 HIS A O 1
ATOM 656 N N . PHE A 1 88 ? -13.648 -5.335 -9.945 1.00 95.19 88 PHE A N 1
ATOM 657 C CA . PHE A 1 88 ? -13.990 -4.776 -11.242 1.00 95.19 88 PHE A CA 1
ATOM 658 C C . PHE A 1 88 ? -12.705 -4.662 -12.069 1.00 95.19 88 PHE A C 1
ATOM 660 O O . PHE A 1 88 ? -11.967 -3.683 -11.906 1.00 95.19 88 PHE A O 1
ATOM 667 N N . PRO A 1 89 ? -12.404 -5.659 -12.921 1.00 94.81 89 PRO A N 1
ATOM 668 C CA . PRO A 1 89 ? -11.247 -5.611 -13.803 1.00 94.81 89 PRO A CA 1
ATOM 669 C C . PRO A 1 89 ? -11.338 -4.401 -14.733 1.00 94.81 89 PRO A C 1
ATOM 671 O O . PRO A 1 89 ? -12.401 -4.124 -15.290 1.00 94.81 89 PRO A O 1
ATOM 674 N N . GLN A 1 90 ? -10.230 -3.684 -14.899 1.00 95.94 90 GLN A N 1
ATOM 675 C CA . GLN A 1 90 ? -10.152 -2.533 -15.795 1.00 95.94 90 GLN A CA 1
ATOM 676 C C . GLN A 1 90 ? -9.284 -2.845 -17.001 1.00 95.94 90 GLN A C 1
ATOM 678 O O . GLN A 1 90 ? -9.765 -2.776 -18.126 1.00 95.94 90 GLN A O 1
ATOM 683 N N . TYR A 1 91 ? -8.041 -3.264 -16.788 1.00 95.69 91 TYR A N 1
ATOM 684 C CA . TYR A 1 91 ? -7.149 -3.620 -17.883 1.00 95.69 91 TYR A CA 1
ATOM 685 C C . TYR A 1 91 ? -6.382 -4.899 -17.600 1.00 95.69 91 TYR A C 1
ATOM 687 O O . TYR A 1 91 ? -6.116 -5.255 -16.452 1.00 95.69 91 TYR A O 1
ATOM 695 N N . GLU A 1 92 ? -6.021 -5.580 -18.677 1.00 96.56 92 GLU A N 1
ATOM 696 C CA . GLU A 1 92 ? -5.149 -6.742 -18.658 1.00 96.56 92 GLU A CA 1
ATOM 697 C C . GLU A 1 92 ? -4.343 -6.820 -19.953 1.00 96.56 92 GLU A C 1
ATOM 699 O O . GLU A 1 92 ? -4.720 -6.251 -20.981 1.00 96.56 92 GLU A O 1
ATOM 704 N N . GLY A 1 93 ? -3.230 -7.540 -19.910 1.00 96.00 93 GLY A N 1
ATOM 705 C CA . GLY A 1 93 ? -2.510 -7.930 -21.110 1.00 96.00 93 GLY A CA 1
ATOM 706 C C . GLY A 1 93 ? -1.125 -8.472 -20.821 1.00 96.00 93 GLY A C 1
ATOM 707 O O . GLY A 1 93 ? -0.665 -8.507 -19.675 1.00 96.00 93 GLY A O 1
ATOM 708 N N . ASP A 1 94 ? -0.468 -8.909 -21.886 1.00 94.50 94 ASP A N 1
ATOM 709 C CA . ASP A 1 94 ? 0.878 -9.444 -21.802 1.00 94.50 94 ASP A CA 1
ATOM 710 C C . ASP A 1 94 ? 1.884 -8.315 -21.599 1.00 94.50 94 ASP A C 1
ATOM 712 O O . ASP A 1 94 ? 1.772 -7.231 -22.175 1.00 94.50 94 ASP A O 1
ATOM 716 N N . TYR A 1 95 ? 2.937 -8.595 -20.834 1.00 91.31 95 TYR A N 1
ATOM 717 C CA . TYR A 1 95 ? 4.028 -7.636 -20.652 1.00 91.31 95 TYR A CA 1
ATOM 718 C C . TYR A 1 95 ? 4.633 -7.180 -21.995 1.00 91.31 95 TYR A C 1
ATOM 720 O O . TYR A 1 95 ? 4.948 -6.006 -22.170 1.00 91.31 95 TYR A O 1
ATOM 728 N N . ALA A 1 96 ? 4.769 -8.101 -22.957 1.00 91.69 96 ALA A N 1
ATOM 729 C CA . ALA A 1 96 ? 5.449 -7.851 -24.228 1.00 91.69 96 ALA A CA 1
ATOM 730 C C . ALA A 1 96 ? 4.639 -6.994 -25.214 1.00 91.69 96 ALA A C 1
ATOM 732 O O . ALA A 1 96 ? 5.221 -6.232 -25.983 1.00 91.69 96 ALA A O 1
ATOM 733 N N . THR A 1 97 ? 3.312 -7.132 -25.219 1.00 93.38 97 THR A N 1
ATOM 734 C CA . THR A 1 97 ? 2.428 -6.441 -26.175 1.00 93.38 97 THR A CA 1
ATOM 735 C C . THR A 1 97 ? 1.657 -5.289 -25.543 1.00 93.38 97 THR A C 1
ATOM 737 O O . THR A 1 97 ? 0.960 -4.561 -26.246 1.00 93.38 97 THR A O 1
ATOM 740 N N . GLY A 1 98 ? 1.789 -5.118 -24.228 1.00 94.00 98 GLY A N 1
ATOM 741 C CA . GLY A 1 98 ? 1.040 -4.146 -23.454 1.00 94.00 98 GLY A CA 1
ATOM 742 C C . GLY A 1 98 ? -0.331 -4.663 -23.024 1.00 94.00 98 GLY A C 1
ATOM 743 O O . GLY A 1 98 ? -0.770 -5.762 -23.370 1.00 94.00 98 GLY A O 1
ATOM 744 N N . TRP A 1 99 ? -1.004 -3.824 -22.247 1.00 95.25 99 TRP A N 1
ATOM 745 C CA . TRP A 1 99 ? -2.319 -4.070 -21.675 1.00 95.25 99 TRP A CA 1
ATOM 746 C C . TRP A 1 99 ? -3.341 -3.083 -22.229 1.00 95.25 99 TRP A C 1
ATOM 748 O O . TRP A 1 99 ? -3.027 -1.940 -22.562 1.00 95.25 99 TRP A O 1
ATOM 758 N N . THR A 1 100 ? -4.582 -3.539 -22.318 1.00 95.81 100 THR A N 1
ATOM 759 C CA . THR A 1 100 ? -5.730 -2.745 -22.764 1.00 95.81 100 THR A CA 1
ATOM 760 C C . THR A 1 100 ? -6.929 -3.061 -21.883 1.00 95.81 100 THR A C 1
ATOM 762 O O . THR A 1 100 ? -6.838 -3.900 -20.984 1.00 95.81 100 THR A O 1
ATOM 765 N N . ASN A 1 101 ? -8.054 -2.391 -22.115 1.00 96.94 101 ASN A N 1
ATOM 766 C CA . ASN A 1 101 ? -9.279 -2.669 -21.383 1.00 96.94 101 ASN A CA 1
ATOM 767 C C . ASN A 1 101 ? -9.624 -4.158 -21.465 1.00 96.94 101 ASN A C 1
ATOM 769 O O . ASN A 1 101 ? -9.542 -4.762 -22.539 1.00 96.94 101 ASN A O 1
ATOM 773 N N . VAL A 1 102 ? -10.046 -4.740 -20.344 1.00 93.56 102 VAL A N 1
ATOM 774 C CA . VAL A 1 102 ? -10.449 -6.150 -20.306 1.00 93.56 102 VAL A CA 1
ATOM 775 C C . VAL A 1 102 ? -11.513 -6.415 -21.377 1.00 93.56 102 VAL A C 1
ATOM 777 O O . VAL A 1 102 ? -12.498 -5.685 -21.500 1.00 93.56 102 VAL A O 1
ATOM 780 N N . GLY A 1 103 ? -11.279 -7.441 -22.200 1.00 91.69 103 GLY A N 1
ATOM 781 C CA . GLY A 1 103 ? -12.159 -7.811 -23.314 1.00 91.69 103 GLY A CA 1
ATOM 782 C C . GLY A 1 103 ? -12.254 -6.784 -24.453 1.00 91.69 103 GLY A C 1
ATOM 783 O O . GLY A 1 103 ? -13.142 -6.910 -25.292 1.00 91.69 103 GLY A O 1
ATOM 784 N N . GLY A 1 104 ? -11.396 -5.758 -24.487 1.00 92.00 104 GLY A N 1
ATOM 785 C CA . GLY A 1 104 ? -11.458 -4.677 -25.479 1.00 92.00 104 GLY A CA 1
ATOM 786 C C . GLY A 1 104 ? -12.707 -3.794 -25.362 1.00 92.00 104 GLY A C 1
ATOM 787 O O . GLY A 1 104 ? -13.050 -3.084 -26.305 1.00 92.00 104 GLY A O 1
ATOM 788 N N . ALA A 1 105 ? -13.409 -3.854 -24.228 1.00 90.56 105 ALA A N 1
ATOM 789 C CA . ALA A 1 105 ? -14.663 -3.145 -24.008 1.00 90.56 105 ALA A CA 1
ATOM 790 C C . ALA A 1 105 ? -14.446 -1.744 -23.410 1.00 90.56 105 ALA A C 1
ATOM 792 O O . ALA A 1 105 ? -13.389 -1.418 -22.869 1.00 90.56 105 ALA A O 1
ATOM 793 N N . GLY A 1 106 ? -15.479 -0.901 -23.472 1.00 93.38 106 GLY A N 1
ATOM 794 C CA . GLY A 1 106 ? -15.526 0.316 -22.662 1.00 93.38 106 GLY A CA 1
ATOM 795 C C . GLY A 1 106 ? -15.591 -0.026 -21.171 1.00 93.38 106 GLY A C 1
ATOM 796 O O . GLY A 1 106 ? -16.264 -0.983 -20.785 1.00 93.38 106 GLY A O 1
ATOM 797 N N . LEU A 1 107 ? -14.902 0.751 -20.332 1.00 93.81 107 LEU A N 1
ATOM 798 C CA . LEU A 1 107 ? -14.922 0.535 -18.885 1.00 93.81 107 LEU A CA 1
ATOM 799 C C . LEU A 1 107 ? -16.220 1.070 -18.270 1.00 93.81 107 LEU A C 1
ATOM 801 O O . LEU A 1 107 ? -16.643 2.178 -18.615 1.00 93.81 107 LEU A O 1
ATOM 805 N N . PRO A 1 108 ? -16.846 0.331 -17.338 1.00 90.50 108 PRO A N 1
ATOM 806 C CA . PRO A 1 108 ? -17.989 0.843 -16.603 1.00 90.50 108 PRO A CA 1
ATOM 807 C C . PRO A 1 108 ? -17.551 1.926 -15.610 1.00 90.50 108 PRO A C 1
ATOM 809 O O . PRO A 1 108 ? -16.458 1.877 -15.043 1.00 90.50 108 PRO A O 1
ATOM 812 N N . ILE A 1 109 ? -18.449 2.872 -15.336 1.00 92.38 109 ILE A N 1
ATOM 813 C CA . ILE A 1 109 ? -18.314 3.750 -14.171 1.00 92.38 109 ILE A CA 1
ATOM 814 C C . ILE A 1 109 ? -18.657 2.920 -12.937 1.00 92.38 109 ILE A C 1
ATOM 816 O O . ILE A 1 109 ? -19.757 2.376 -12.842 1.00 92.38 109 ILE A O 1
ATOM 820 N N . ILE A 1 110 ? -17.718 2.825 -11.999 1.00 92.12 110 ILE A N 1
ATOM 821 C CA . ILE A 1 110 ? -17.890 2.061 -10.761 1.00 92.12 110 ILE A CA 1
ATOM 822 C C . ILE A 1 110 ? -18.417 3.020 -9.685 1.00 92.12 110 ILE A C 1
ATOM 824 O O . ILE A 1 110 ? -17.678 3.929 -9.277 1.00 92.12 110 ILE A O 1
ATOM 828 N N . PRO A 1 111 ? -19.678 2.864 -9.236 1.00 89.81 111 PRO A N 1
ATOM 829 C CA . PRO A 1 111 ? -20.284 3.782 -8.277 1.00 89.81 111 PRO A CA 1
ATOM 830 C C . PRO A 1 111 ? -19.476 3.850 -6.975 1.00 89.81 111 PRO A C 1
ATOM 832 O O . PRO A 1 111 ? -18.967 2.816 -6.541 1.00 89.81 111 PRO A O 1
ATOM 835 N N . PRO A 1 112 ? -19.335 5.033 -6.353 1.00 88.75 112 PRO A N 1
ATOM 836 C CA . PRO A 1 112 ? -18.738 5.144 -5.025 1.00 88.75 112 PRO A CA 1
ATOM 837 C C . PRO A 1 112 ? -19.601 4.434 -3.974 1.00 88.75 112 PRO A C 1
ATOM 839 O O . PRO A 1 112 ? -20.822 4.366 -4.112 1.00 88.75 112 PRO A O 1
ATOM 842 N N . HIS A 1 113 ? -18.969 3.947 -2.904 1.00 89.62 113 HIS A N 1
ATOM 843 C CA . HIS A 1 113 ? -19.661 3.411 -1.725 1.00 89.62 113 HIS A CA 1
ATOM 844 C C . HIS A 1 113 ? -19.963 4.483 -0.661 1.00 89.62 113 HIS A C 1
ATOM 846 O O . HIS A 1 113 ? -20.369 4.151 0.444 1.00 89.62 113 HIS A O 1
ATOM 852 N N . PHE A 1 114 ? -19.757 5.760 -0.985 1.00 86.12 114 PHE A N 1
ATOM 853 C CA . PHE A 1 114 ? -19.952 6.895 -0.086 1.00 86.12 114 PHE A CA 1
ATOM 854 C C . PHE A 1 114 ? -20.792 7.977 -0.766 1.00 86.12 114 PHE A C 1
ATOM 856 O O . PHE A 1 114 ? -20.840 8.090 -1.996 1.00 86.12 114 PHE A O 1
ATOM 863 N N . THR A 1 115 ? -21.444 8.788 0.054 1.00 83.12 115 THR A N 1
ATOM 864 C CA . THR A 1 115 ? -22.176 9.987 -0.354 1.00 83.12 115 THR A CA 1
ATOM 865 C C . THR A 1 115 ? -21.295 11.235 -0.275 1.00 83.12 115 THR A C 1
ATOM 867 O O . THR A 1 115 ? -20.224 11.236 0.332 1.00 83.12 115 THR A O 1
ATOM 870 N N . VAL A 1 116 ? -21.742 12.340 -0.878 1.00 80.81 116 VAL A N 1
ATOM 871 C CA . VAL A 1 116 ? -21.015 13.622 -0.809 1.00 80.81 116 VAL A CA 1
ATOM 872 C C . VAL A 1 116 ? -20.786 14.057 0.645 1.00 80.81 116 VAL A C 1
ATOM 874 O O . VAL A 1 116 ? -19.691 14.505 0.971 1.00 80.81 116 VAL A O 1
ATOM 877 N N . ASP A 1 117 ? -21.759 13.832 1.529 1.00 80.00 117 ASP A N 1
ATOM 878 C CA . ASP A 1 117 ? -21.664 14.191 2.951 1.00 80.00 117 ASP A CA 1
ATOM 879 C C . ASP A 1 117 ? -20.654 13.324 3.729 1.00 80.00 117 ASP A C 1
ATOM 881 O O . ASP A 1 117 ? -20.145 13.735 4.769 1.00 80.00 117 ASP A O 1
ATOM 885 N N . GLU A 1 118 ? -20.321 12.141 3.211 1.00 79.50 118 GLU A N 1
ATOM 886 C CA . GLU A 1 118 ? -19.320 11.222 3.775 1.00 79.50 118 GLU A CA 1
ATOM 887 C C . GLU A 1 118 ? -17.928 11.414 3.144 1.00 79.50 118 GLU A C 1
ATOM 889 O O . GLU A 1 118 ? -16.954 10.760 3.532 1.00 79.50 118 GLU A O 1
ATOM 894 N N . THR A 1 119 ? -17.805 12.312 2.161 1.00 80.88 119 THR A N 1
ATOM 895 C CA . THR A 1 119 ? -16.552 12.530 1.430 1.00 80.88 119 THR A CA 1
ATOM 896 C C . THR A 1 119 ? -15.484 13.110 2.350 1.00 80.88 119 THR A C 1
ATOM 898 O O . THR A 1 119 ? -15.671 14.152 2.971 1.00 80.88 119 THR A O 1
ATOM 901 N N . GLY A 1 120 ? -14.328 12.444 2.417 1.00 81.38 120 GLY A N 1
ATOM 902 C CA . GLY A 1 120 ? -13.233 12.860 3.297 1.00 81.38 120 GLY A CA 1
ATOM 903 C C . GLY A 1 120 ? -13.501 12.607 4.783 1.00 81.38 120 GLY A C 1
ATOM 904 O O . GLY A 1 120 ? -12.733 13.082 5.618 1.00 81.38 120 GLY A O 1
ATOM 905 N N . VAL A 1 121 ? -14.543 11.834 5.118 1.00 85.75 121 VAL A N 1
ATOM 906 C CA . VAL A 1 121 ? -14.887 11.442 6.491 1.00 85.75 121 VAL A CA 1
ATOM 907 C C . VAL A 1 121 ? -14.809 9.913 6.621 1.00 85.75 121 VAL A C 1
ATOM 909 O O . VAL A 1 121 ? -15.834 9.232 6.590 1.00 85.75 121 VAL A O 1
ATOM 912 N N . PRO A 1 122 ? -13.599 9.331 6.773 1.00 82.88 122 PRO A N 1
ATOM 913 C CA . PRO A 1 122 ? -13.445 7.878 6.887 1.00 82.88 122 PRO A CA 1
ATOM 914 C C . PRO A 1 122 ? -14.138 7.288 8.121 1.00 82.88 122 PRO A C 1
ATOM 916 O O . PRO A 1 122 ? -14.580 6.139 8.116 1.00 82.88 122 PRO A O 1
ATOM 919 N N . ILE A 1 123 ? -14.217 8.081 9.193 1.00 86.25 123 ILE A N 1
ATOM 920 C CA . ILE A 1 123 ? -14.849 7.717 10.459 1.00 86.25 123 ILE A CA 1
ATOM 921 C C . ILE A 1 123 ? -15.965 8.735 10.719 1.00 86.25 123 ILE A C 1
ATOM 923 O O . ILE A 1 123 ? -15.661 9.871 11.098 1.00 86.25 123 ILE A O 1
ATOM 927 N N . PRO A 1 124 ? -17.241 8.375 10.499 1.00 84.31 124 PRO A N 1
ATOM 928 C CA . PRO A 1 124 ? -18.355 9.267 10.781 1.00 84.31 124 PRO A CA 1
ATOM 929 C C . PRO A 1 124 ? -18.538 9.461 12.292 1.00 84.31 124 PRO A C 1
ATOM 931 O O . PRO A 1 124 ? -17.965 8.740 13.115 1.00 84.31 124 PRO A O 1
ATOM 934 N N . ALA A 1 125 ? -19.375 10.431 12.669 1.00 85.94 125 ALA A N 1
ATOM 935 C CA . ALA A 1 125 ? -19.769 10.597 14.062 1.00 85.94 125 ALA A CA 1
ATOM 936 C C . ALA A 1 125 ? -20.410 9.296 14.591 1.00 85.94 125 ALA A C 1
ATOM 938 O O . ALA A 1 125 ? -21.246 8.703 13.901 1.00 85.94 125 ALA A O 1
ATOM 939 N N . PRO A 1 126 ? -20.044 8.841 15.802 1.00 85.06 126 PRO A N 1
ATOM 940 C CA . PRO A 1 126 ? -20.586 7.609 16.352 1.00 85.06 126 PRO A CA 1
ATOM 941 C C . PRO A 1 126 ? -22.094 7.736 16.579 1.00 85.06 126 PRO A C 1
ATOM 943 O O . PRO A 1 126 ? -22.588 8.765 17.046 1.00 85.06 126 PRO A O 1
ATOM 946 N N . THR A 1 127 ? -22.827 6.664 16.291 1.00 86.44 127 THR A N 1
ATOM 947 C CA . THR A 1 127 ? -24.273 6.593 16.526 1.00 86.44 127 THR A CA 1
ATOM 948 C C . THR A 1 127 ? -24.575 5.791 17.788 1.00 86.44 127 THR A C 1
ATOM 950 O O . THR A 1 127 ? -24.199 4.625 17.888 1.00 86.44 127 THR A O 1
ATOM 953 N N . GLY A 1 128 ? -25.317 6.386 18.726 1.00 85.81 128 GLY A N 1
ATOM 954 C CA . GLY A 1 128 ? -25.719 5.727 19.973 1.00 85.81 128 GLY A CA 1
ATOM 955 C C . GLY A 1 128 ? -24.663 5.791 21.090 1.00 85.81 128 GLY A C 1
A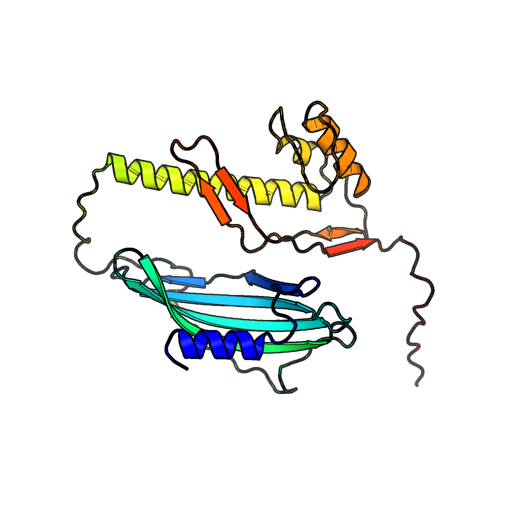TOM 956 O O . GLY A 1 128 ? -23.656 6.489 20.964 1.00 85.81 128 GLY A O 1
ATOM 957 N N . PRO A 1 129 ? -24.907 5.123 22.233 1.00 84.94 129 PRO A N 1
ATOM 958 C CA . PRO A 1 129 ? -23.963 5.104 23.344 1.00 84.94 129 PRO A CA 1
ATOM 959 C C . PRO A 1 129 ? -22.693 4.315 22.981 1.00 84.94 129 PRO A C 1
ATOM 961 O O . PRO A 1 129 ? -22.780 3.318 22.259 1.00 84.94 129 PRO A O 1
ATOM 964 N N . PRO A 1 130 ? -21.517 4.700 23.514 1.00 80.25 130 PRO A N 1
ATOM 965 C CA . PRO A 1 130 ? -20.280 3.980 23.249 1.00 80.25 130 PRO A CA 1
ATOM 966 C C . PRO A 1 130 ? -20.376 2.524 23.738 1.00 80.25 130 PRO A C 1
ATOM 968 O O . PRO A 1 130 ? -20.976 2.265 24.792 1.00 80.25 130 PRO A O 1
ATOM 971 N N . PRO A 1 131 ? -19.760 1.563 23.026 1.00 79.25 131 PRO A N 1
ATOM 972 C CA . PRO A 1 131 ? -19.688 0.184 23.485 1.00 79.25 131 PRO A CA 1
ATOM 973 C C . PRO A 1 131 ? -19.053 0.100 24.875 1.00 79.25 131 PRO A C 1
ATOM 975 O O . PRO A 1 131 ? -18.060 0.772 25.165 1.00 79.25 131 PRO A O 1
ATOM 978 N N . ARG A 1 132 ? -19.597 -0.762 25.742 1.00 83.50 132 ARG A N 1
ATOM 979 C CA . ARG A 1 132 ? -18.970 -1.042 27.039 1.00 83.50 132 ARG A CA 1
ATOM 980 C C . ARG A 1 132 ? -17.604 -1.684 26.814 1.00 83.50 132 ARG A C 1
ATOM 982 O O . ARG A 1 132 ? -17.494 -2.670 26.090 1.00 83.50 132 ARG A O 1
ATOM 989 N N . THR A 1 133 ? -16.584 -1.147 27.472 1.00 85.81 133 THR A N 1
ATOM 990 C CA . THR A 1 133 ? -15.220 -1.678 27.449 1.00 85.81 133 THR A CA 1
ATOM 991 C C . THR A 1 133 ? -14.748 -1.963 28.868 1.00 85.81 133 THR A C 1
ATOM 993 O O . THR A 1 133 ? -15.063 -1.216 29.792 1.00 85.81 133 THR A O 1
ATOM 996 N N . GLY A 1 134 ? -14.006 -3.058 29.036 1.00 91.19 134 GLY A N 1
ATOM 997 C CA . GLY A 1 134 ? -13.275 -3.354 30.271 1.00 91.19 134 GLY A CA 1
ATOM 998 C C . GLY A 1 134 ? -11.882 -2.720 30.314 1.00 91.19 134 GLY A C 1
ATOM 999 O O . GLY A 1 134 ? -11.199 -2.859 31.320 1.00 91.19 134 GLY A O 1
ATOM 1000 N N . ALA A 1 135 ? -11.456 -2.054 29.234 1.00 93.00 135 ALA A N 1
ATOM 1001 C CA . ALA A 1 135 ? -10.141 -1.433 29.155 1.00 93.00 135 ALA A CA 1
ATOM 1002 C C . ALA A 1 135 ? -10.063 -0.188 30.046 1.00 93.00 135 ALA A C 1
ATOM 1004 O O . ALA A 1 135 ? -1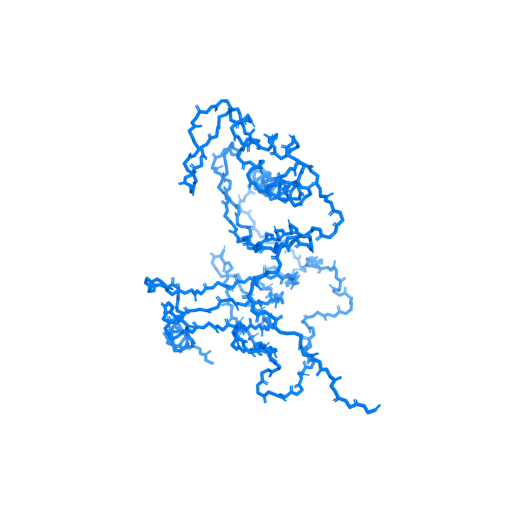0.909 0.706 29.981 1.00 93.00 135 ALA A O 1
ATOM 1005 N N . SER A 1 136 ? -9.005 -0.116 30.837 1.00 95.38 136 SER A N 1
ATOM 1006 C CA . SER A 1 136 ? -8.616 1.056 31.603 1.00 95.38 136 SER A CA 1
ATOM 1007 C C . SER A 1 136 ? -8.119 2.189 30.692 1.00 95.38 136 SER A C 1
ATOM 1009 O O . SER A 1 136 ? -7.640 1.944 29.578 1.00 95.38 136 SER A O 1
ATOM 1011 N N . PRO A 1 137 ? -8.143 3.446 31.172 1.00 94.81 137 PRO A N 1
ATOM 1012 C CA . PRO A 1 137 ? -7.535 4.565 30.456 1.00 94.81 137 PRO A CA 1
ATOM 1013 C C . PRO A 1 137 ? -6.057 4.337 30.101 1.00 94.81 137 PRO A C 1
ATOM 1015 O O . PRO A 1 137 ? -5.630 4.714 29.015 1.00 94.81 137 PRO A O 1
ATOM 1018 N N . ALA A 1 138 ? -5.290 3.676 30.976 1.00 95.38 138 ALA A N 1
ATOM 1019 C CA . ALA A 1 138 ? -3.881 3.367 30.731 1.00 95.38 138 ALA A CA 1
ATOM 1020 C C . ALA A 1 138 ? -3.692 2.366 29.577 1.00 95.38 138 ALA A C 1
ATOM 1022 O O . ALA A 1 138 ? -2.806 2.542 28.745 1.00 95.38 138 ALA A O 1
ATOM 1023 N N . GLU A 1 139 ? -4.548 1.344 29.480 1.00 94.38 139 GLU A N 1
ATOM 1024 C CA . GLU A 1 139 ? -4.515 0.394 28.360 1.00 94.38 139 GLU A CA 1
ATOM 1025 C C . GLU A 1 139 ? -4.894 1.059 27.034 1.00 94.38 139 GLU A C 1
ATOM 1027 O O . GLU A 1 139 ? -4.308 0.751 25.997 1.00 94.38 139 GLU A O 1
ATOM 1032 N N . LEU A 1 140 ? -5.861 1.981 27.051 1.00 93.81 140 LEU A N 1
ATOM 1033 C CA . LEU A 1 140 ? -6.238 2.746 25.861 1.00 93.81 140 LEU A CA 1
ATOM 1034 C C . LEU A 1 140 ? -5.121 3.703 25.425 1.00 93.81 140 LEU A C 1
ATOM 1036 O O . LEU A 1 140 ? -4.818 3.752 24.236 1.00 93.81 140 LEU A O 1
ATOM 1040 N N . ALA A 1 141 ? -4.468 4.389 26.368 1.00 94.50 141 ALA A N 1
ATOM 1041 C CA . ALA A 1 141 ? -3.304 5.228 26.086 1.00 94.50 141 ALA A CA 1
ATOM 1042 C C . ALA A 1 141 ? -2.170 4.414 25.445 1.00 94.50 141 ALA A C 1
ATOM 1044 O O . ALA A 1 141 ? -1.715 4.755 24.360 1.00 94.50 141 ALA A O 1
ATOM 1045 N N . GLY A 1 142 ? -1.817 3.257 26.017 1.00 93.75 142 GLY A N 1
ATOM 1046 C CA . GLY A 1 142 ? -0.782 2.392 25.441 1.00 93.75 142 GLY A CA 1
ATOM 1047 C C . GLY A 1 142 ? -1.126 1.836 24.050 1.00 93.75 142 GLY A C 1
ATOM 1048 O O . GLY A 1 142 ? -0.231 1.540 23.259 1.00 93.75 142 GLY A O 1
ATOM 1049 N N . ARG A 1 143 ? -2.416 1.695 23.711 1.00 92.88 143 ARG A N 1
ATOM 1050 C CA . ARG A 1 143 ? -2.849 1.350 22.344 1.00 92.88 143 ARG A CA 1
ATOM 1051 C C . ARG A 1 143 ? -2.666 2.516 21.374 1.00 92.88 143 ARG A C 1
ATOM 1053 O O . ARG A 1 143 ? -2.273 2.271 20.240 1.00 92.88 143 ARG A O 1
ATOM 1060 N N . ILE A 1 144 ? -2.958 3.742 21.807 1.00 94.75 144 ILE A N 1
ATOM 1061 C CA . ILE A 1 144 ? -2.739 4.957 21.010 1.00 94.75 144 ILE A CA 1
ATOM 1062 C C . ILE A 1 144 ? -1.244 5.150 20.757 1.00 94.75 144 ILE A C 1
ATOM 1064 O O . ILE A 1 144 ? -0.854 5.356 19.613 1.00 94.75 144 ILE A O 1
ATOM 1068 N N . ASP A 1 145 ? -0.412 4.995 21.788 1.00 94.81 145 ASP A N 1
ATOM 1069 C CA . ASP A 1 145 ? 1.043 5.102 21.659 1.00 94.81 145 ASP A CA 1
ATOM 1070 C C . ASP A 1 145 ? 1.581 4.106 20.628 1.00 94.81 145 ASP A C 1
ATOM 1072 O O . ASP A 1 145 ? 2.326 4.489 19.733 1.00 94.81 145 ASP A O 1
ATOM 1076 N N . ARG A 1 146 ? 1.107 2.853 20.657 1.00 95.38 146 ARG A N 1
ATOM 1077 C CA . ARG A 1 146 ? 1.483 1.855 19.646 1.00 95.38 146 ARG A CA 1
ATOM 1078 C C . ARG A 1 146 ? 1.082 2.262 18.225 1.00 95.38 146 ARG A C 1
ATOM 1080 O O . ARG A 1 146 ? 1.863 2.058 17.304 1.00 95.38 146 ARG A O 1
ATOM 1087 N N . LEU A 1 147 ? -0.116 2.822 18.035 1.00 95.62 147 LEU A N 1
ATOM 1088 C CA . LEU A 1 147 ? -0.556 3.300 16.717 1.00 95.62 147 LEU A CA 1
ATOM 1089 C C . LEU A 1 147 ? 0.312 4.467 16.224 1.00 95.62 147 LEU A C 1
ATOM 1091 O O . LEU A 1 147 ? 0.645 4.521 15.041 1.00 95.62 147 LEU A O 1
ATOM 1095 N N . ASN A 1 148 ? 0.712 5.364 17.128 1.00 96.94 148 ASN A N 1
ATOM 1096 C CA . ASN A 1 148 ? 1.632 6.454 16.815 1.00 96.94 148 ASN A CA 1
ATOM 1097 C C . ASN A 1 148 ? 3.033 5.929 16.465 1.00 96.94 148 ASN A C 1
ATOM 1099 O O . ASN A 1 148 ? 3.642 6.419 15.518 1.00 96.94 148 ASN A O 1
ATOM 1103 N N . ASP A 1 149 ? 3.531 4.917 17.180 1.00 97.31 149 ASP A N 1
ATOM 1104 C CA . ASP A 1 149 ? 4.814 4.274 16.879 1.00 97.31 149 ASP A CA 1
ATOM 1105 C C . ASP A 1 149 ? 4.788 3.599 15.499 1.00 97.31 149 ASP A C 1
ATOM 1107 O O . ASP A 1 149 ? 5.741 3.718 14.724 1.00 97.31 149 ASP A O 1
ATOM 1111 N N . GLU A 1 150 ? 3.689 2.920 15.152 1.00 97.50 150 GLU A N 1
ATOM 1112 C CA . GLU A 1 150 ? 3.511 2.344 13.817 1.00 97.50 150 GLU A CA 1
ATOM 1113 C C . GLU A 1 150 ? 3.565 3.419 12.724 1.00 97.50 150 GLU A C 1
ATOM 1115 O O . GLU A 1 150 ? 4.249 3.238 11.714 1.00 97.50 150 GLU A O 1
ATOM 1120 N N . ASP A 1 151 ? 2.871 4.544 12.923 1.00 96.94 151 ASP A N 1
ATOM 1121 C CA . ASP A 1 151 ? 2.883 5.669 11.986 1.00 96.94 151 ASP A CA 1
ATOM 1122 C C . ASP A 1 151 ? 4.270 6.314 11.876 1.00 96.94 151 ASP A C 1
ATOM 1124 O O . ASP A 1 151 ? 4.758 6.568 10.775 1.00 96.94 151 ASP A O 1
ATOM 1128 N N . ALA A 1 152 ? 4.973 6.486 12.998 1.00 96.50 152 ALA A N 1
ATOM 1129 C CA . ALA A 1 152 ? 6.341 6.992 13.012 1.00 96.50 152 ALA A CA 1
ATOM 1130 C C . ALA A 1 152 ? 7.287 6.108 12.179 1.00 96.50 152 ALA A C 1
ATOM 1132 O O . ALA A 1 152 ? 8.122 6.623 11.430 1.00 96.50 152 ALA A O 1
ATOM 1133 N N . VAL A 1 153 ? 7.137 4.781 12.249 1.00 96.38 153 VAL A N 1
ATOM 1134 C CA . VAL A 1 153 ? 7.912 3.843 11.422 1.00 96.38 153 VAL A CA 1
ATOM 1135 C C . VAL A 1 153 ? 7.508 3.922 9.946 1.00 96.38 153 VAL A C 1
ATOM 1137 O O . VAL A 1 153 ? 8.398 3.911 9.092 1.00 96.38 153 VAL A O 1
ATOM 1140 N N . ARG A 1 154 ? 6.210 4.041 9.616 1.00 96.56 154 ARG A N 1
ATOM 1141 C CA . ARG A 1 154 ? 5.760 4.253 8.222 1.00 96.56 154 ARG A CA 1
ATOM 1142 C C . ARG A 1 154 ? 6.356 5.540 7.649 1.00 96.56 154 ARG A C 1
ATOM 1144 O O . ARG A 1 154 ? 6.974 5.508 6.586 1.00 96.56 154 ARG A O 1
ATOM 1151 N N . ASN A 1 155 ? 6.265 6.641 8.391 1.00 96.62 155 ASN A N 1
ATOM 1152 C CA . ASN A 1 155 ? 6.828 7.936 8.015 1.00 96.62 155 ASN A CA 1
ATOM 1153 C C . ASN A 1 155 ? 8.343 7.867 7.808 1.00 96.62 155 ASN A C 1
ATOM 1155 O O . ASN A 1 155 ? 8.851 8.415 6.830 1.00 96.62 155 ASN A O 1
ATOM 1159 N N . LEU A 1 156 ? 9.067 7.151 8.677 1.00 94.50 156 LEU A N 1
ATOM 1160 C CA . LEU A 1 156 ? 10.496 6.913 8.495 1.00 94.50 156 LEU A CA 1
ATOM 1161 C C . LEU A 1 156 ? 10.771 6.195 7.166 1.00 94.50 156 LEU A C 1
ATOM 1163 O O . LEU A 1 156 ? 11.585 6.676 6.384 1.00 94.50 156 LEU A O 1
ATOM 1167 N N . GLN A 1 157 ? 10.084 5.084 6.880 1.00 94.44 157 GLN A N 1
ATOM 1168 C CA . GLN A 1 157 ? 10.281 4.333 5.632 1.00 94.44 157 GLN A CA 1
ATOM 1169 C C . GLN A 1 157 ? 10.015 5.198 4.393 1.00 94.44 157 GLN A C 1
ATOM 1171 O O . GLN A 1 157 ? 10.846 5.228 3.485 1.00 94.44 157 GLN A O 1
ATOM 1176 N N . HIS A 1 158 ? 8.921 5.966 4.379 1.00 94.88 158 HIS A N 1
ATOM 1177 C CA . HIS A 1 158 ? 8.598 6.858 3.263 1.00 94.88 158 HIS A CA 1
ATOM 1178 C C . HIS A 1 158 ? 9.607 8.000 3.100 1.00 94.88 158 HIS A C 1
ATOM 1180 O O . HIS A 1 158 ? 10.030 8.282 1.980 1.00 94.88 158 HIS A O 1
ATOM 1186 N N . ALA A 1 159 ? 10.049 8.630 4.192 1.00 94.69 159 ALA A N 1
ATOM 1187 C CA . ALA A 1 159 ? 11.068 9.676 4.131 1.00 94.69 159 ALA A CA 1
ATOM 1188 C C . ALA A 1 159 ? 12.398 9.134 3.583 1.00 94.69 159 ALA A C 1
ATOM 1190 O O . ALA A 1 159 ? 13.021 9.749 2.716 1.00 94.69 159 ALA A O 1
ATOM 1191 N N . CYS A 1 160 ? 12.817 7.956 4.045 1.00 91.94 160 CYS A N 1
ATOM 1192 C CA . CYS A 1 160 ? 14.043 7.313 3.584 1.00 91.94 160 CYS A CA 1
ATOM 1193 C C . CYS A 1 160 ? 13.953 6.882 2.118 1.00 91.94 160 CYS A C 1
ATOM 1195 O O . CYS A 1 160 ? 14.919 7.096 1.384 1.00 91.94 160 CYS A O 1
ATOM 1197 N N . GLY A 1 161 ? 12.803 6.346 1.693 1.00 92.75 161 GLY A N 1
ATOM 1198 C CA . GLY A 1 161 ? 12.496 6.053 0.293 1.00 92.75 161 GLY A CA 1
ATOM 1199 C C . GLY A 1 161 ? 12.592 7.307 -0.573 1.00 92.75 161 GLY A C 1
ATOM 1200 O O . GLY A 1 161 ? 13.365 7.334 -1.523 1.00 92.75 161 GLY A O 1
ATOM 1201 N N . TYR A 1 162 ? 11.961 8.407 -0.156 1.00 95.25 162 TYR A N 1
ATOM 1202 C CA . TYR A 1 162 ? 12.064 9.693 -0.851 1.00 95.25 162 TYR A CA 1
ATOM 1203 C C . TYR A 1 162 ? 13.517 10.183 -0.988 1.00 95.25 162 TYR A C 1
ATOM 1205 O O . TYR A 1 162 ? 13.932 10.661 -2.045 1.00 95.25 162 TYR A O 1
ATOM 1213 N N . TYR A 1 163 ? 14.337 10.049 0.060 1.00 94.75 163 TYR A N 1
ATOM 1214 C CA . TYR A 1 163 ? 15.759 10.394 -0.031 1.00 94.75 163 TYR A CA 1
ATOM 1215 C C . TYR A 1 163 ? 16.517 9.489 -1.001 1.00 94.75 163 TYR A C 1
ATOM 1217 O O . TYR A 1 163 ? 17.445 9.963 -1.660 1.00 94.75 163 TYR A O 1
ATOM 1225 N N . VAL A 1 164 ? 16.148 8.210 -1.101 1.00 92.19 164 VAL A N 1
ATOM 1226 C CA . VAL A 1 164 ? 16.710 7.300 -2.103 1.00 92.19 164 VAL A CA 1
ATOM 1227 C C . VAL A 1 164 ? 16.295 7.726 -3.508 1.00 92.19 164 VAL A C 1
ATOM 1229 O O . VAL A 1 164 ? 17.164 7.821 -4.377 1.00 92.19 164 VAL A O 1
ATOM 1232 N N . ASP A 1 165 ? 15.024 8.066 -3.712 1.00 93.94 165 ASP A N 1
ATOM 1233 C CA . ASP A 1 165 ? 14.482 8.507 -5.000 1.00 93.94 165 ASP A CA 1
ATOM 1234 C C . ASP A 1 165 ? 15.222 9.736 -5.517 1.00 93.94 165 ASP A C 1
ATOM 1236 O O . ASP A 1 165 ? 15.678 9.778 -6.659 1.00 93.94 165 ASP A O 1
ATOM 1240 N N . ARG A 1 166 ? 15.468 10.706 -4.633 1.00 94.62 166 ARG A N 1
ATOM 1241 C CA . ARG A 1 166 ? 16.199 11.940 -4.952 1.00 94.62 166 ARG A CA 1
ATOM 1242 C C . ARG A 1 166 ? 17.724 11.798 -4.942 1.00 94.62 166 ARG A C 1
ATOM 1244 O O . ARG A 1 166 ? 18.425 12.802 -5.079 1.00 94.62 166 ARG A O 1
ATOM 1251 N N . ARG A 1 167 ? 18.256 10.584 -4.756 1.00 93.75 167 ARG A N 1
ATOM 1252 C CA . ARG A 1 167 ? 19.695 10.305 -4.592 1.00 93.75 167 ARG A CA 1
ATOM 1253 C C . ARG A 1 167 ? 20.371 11.169 -3.515 1.00 93.75 167 ARG A C 1
ATOM 1255 O O . ARG A 1 167 ? 21.533 11.566 -3.633 1.00 93.75 167 ARG A O 1
ATOM 1262 N N . MET A 1 168 ? 19.651 11.475 -2.436 1.00 94.31 168 MET A N 1
ATOM 1263 C CA . MET A 1 168 ? 20.130 12.235 -1.278 1.00 94.31 168 MET A CA 1
ATOM 1264 C C . MET A 1 168 ? 20.898 11.317 -0.314 1.00 94.31 168 MET A C 1
ATOM 1266 O O . MET A 1 168 ? 20.502 11.123 0.835 1.00 94.31 168 MET A O 1
ATOM 1270 N N . TRP A 1 169 ? 22.017 10.741 -0.769 1.00 90.81 169 TRP A N 1
ATOM 1271 C CA . TRP A 1 169 ? 22.751 9.682 -0.052 1.00 90.81 169 TRP A CA 1
ATOM 1272 C C . TRP A 1 169 ? 23.164 10.047 1.373 1.00 90.81 169 TRP A C 1
ATOM 1274 O O . TRP A 1 169 ? 23.080 9.216 2.276 1.00 90.81 169 TRP A O 1
ATOM 1284 N N . SER A 1 170 ? 23.552 11.303 1.608 1.00 89.44 170 SER A N 1
ATOM 1285 C CA . SER A 1 170 ? 23.843 11.786 2.960 1.00 89.44 170 SER A CA 1
ATOM 1286 C C . SER A 1 170 ? 22.617 11.685 3.874 1.00 89.44 170 SER A C 1
ATOM 1288 O O . SER A 1 170 ? 22.746 11.149 4.970 1.00 89.44 170 SER A O 1
ATOM 1290 N N . ALA A 1 171 ? 21.442 12.141 3.423 1.00 89.75 171 ALA A N 1
ATOM 1291 C CA . ALA A 1 171 ? 20.203 12.093 4.202 1.00 89.75 171 ALA A CA 1
ATOM 1292 C C . ALA A 1 171 ? 19.701 10.654 4.369 1.00 89.75 171 ALA A C 1
ATOM 1294 O O . ALA A 1 171 ? 19.414 10.231 5.478 1.00 89.75 171 ALA A O 1
ATOM 1295 N N . SER A 1 172 ? 19.698 9.855 3.303 1.00 85.44 172 SER A N 1
ATOM 1296 C CA . SER A 1 172 ? 19.258 8.459 3.381 1.00 85.44 172 SER A CA 1
ATOM 1297 C C . SER A 1 172 ? 20.131 7.615 4.327 1.00 85.44 172 SER A C 1
ATOM 1299 O O . SER A 1 172 ? 19.625 6.795 5.092 1.00 85.44 172 SER A O 1
ATOM 1301 N N . SER A 1 173 ? 21.443 7.881 4.396 1.00 83.81 173 SER A N 1
ATOM 1302 C CA . SER A 1 173 ? 22.326 7.196 5.352 1.00 83.81 173 SER A CA 1
ATOM 1303 C C . SER A 1 173 ? 21.990 7.472 6.826 1.00 83.81 173 SER A C 1
ATOM 1305 O O . SER A 1 173 ? 22.387 6.690 7.694 1.00 83.81 173 SER A O 1
ATOM 1307 N N . THR A 1 174 ? 21.259 8.554 7.140 1.00 85.44 174 THR A N 1
ATOM 1308 C CA . THR A 1 174 ? 20.880 8.870 8.525 1.00 85.44 174 THR A CA 1
ATOM 1309 C C . THR A 1 174 ? 19.697 8.061 9.038 1.00 85.44 174 THR A C 1
ATOM 1311 O O . THR A 1 174 ? 19.553 7.937 10.254 1.00 85.44 174 THR A O 1
ATOM 1314 N N . CYS A 1 175 ? 18.931 7.449 8.135 1.00 85.75 175 CYS A N 1
ATOM 1315 C CA . CYS A 1 175 ? 17.857 6.517 8.457 1.00 85.75 175 CYS A CA 1
ATOM 1316 C C . CYS A 1 175 ? 18.350 5.255 9.168 1.00 85.75 175 CYS A C 1
ATOM 1318 O O . CYS A 1 175 ? 17.603 4.607 9.894 1.00 85.75 175 CYS A O 1
ATOM 1320 N N . SER A 1 176 ? 19.617 4.888 8.958 1.00 80.06 176 SER A N 1
ATOM 1321 C CA . SER A 1 176 ? 20.206 3.714 9.593 1.00 80.06 176 SER A CA 1
ATOM 1322 C C . SER A 1 176 ? 20.682 4.025 11.019 1.00 80.06 176 SER A C 1
ATOM 1324 O O . SER A 1 176 ? 21.360 5.043 11.241 1.00 80.06 176 SER A O 1
ATOM 1326 N N . PRO A 1 177 ? 20.416 3.135 11.993 1.00 75.25 177 PRO A N 1
ATOM 1327 C CA . PRO A 1 177 ? 21.055 3.207 13.302 1.00 75.25 177 PRO A CA 1
ATOM 1328 C C . PRO A 1 177 ? 22.574 2.995 13.175 1.00 75.25 177 PRO A C 1
ATOM 1330 O O . PRO A 1 177 ? 23.097 2.665 12.110 1.00 75.25 177 PRO A O 1
ATOM 1333 N N . THR A 1 178 ? 23.314 3.198 14.266 1.00 67.50 178 THR A N 1
ATOM 1334 C CA . THR A 1 178 ? 24.789 3.093 14.288 1.00 67.50 178 THR A CA 1
ATOM 1335 C C . THR A 1 178 ? 25.299 1.716 13.836 1.00 67.50 178 THR A C 1
ATOM 1337 O O . THR A 1 178 ? 26.388 1.610 13.268 1.00 67.50 178 THR A O 1
ATOM 1340 N N . THR A 1 179 ? 24.482 0.679 14.028 1.00 64.88 179 THR A N 1
ATOM 1341 C CA . THR A 1 179 ? 24.709 -0.707 13.605 1.00 64.88 179 THR A CA 1
ATOM 1342 C C . THR A 1 179 ? 23.538 -1.178 12.746 1.00 64.88 179 THR A C 1
ATOM 1344 O O . THR A 1 179 ? 22.413 -1.224 13.231 1.00 64.88 179 THR A O 1
ATOM 1347 N N . ALA A 1 180 ? 23.787 -1.561 11.495 1.00 65.94 180 ALA A N 1
ATOM 1348 C CA . ALA A 1 180 ? 22.781 -2.114 10.592 1.00 65.94 180 ALA A CA 1
ATOM 1349 C C . ALA A 1 180 ? 23.388 -3.285 9.810 1.00 65.94 180 ALA A C 1
ATOM 1351 O O . ALA A 1 180 ? 24.595 -3.306 9.563 1.00 65.94 180 ALA A O 1
ATOM 1352 N N . SER A 1 181 ? 22.558 -4.248 9.418 1.00 61.84 181 SER A N 1
ATOM 1353 C CA . SER A 1 181 ? 22.947 -5.352 8.534 1.00 61.84 181 SER A CA 1
ATOM 1354 C C . SER A 1 181 ? 21.972 -5.430 7.361 1.00 61.84 181 SER A C 1
ATOM 1356 O O . SER A 1 181 ? 20.807 -5.063 7.507 1.00 61.84 181 SER A O 1
ATOM 1358 N N . SER A 1 182 ? 22.441 -5.874 6.192 1.00 63.47 182 SER A N 1
ATOM 1359 C CA . SER A 1 182 ? 21.583 -6.132 5.029 1.00 63.47 182 SER A CA 1
ATOM 1360 C C . SER A 1 182 ? 21.861 -7.529 4.475 1.00 63.47 182 SER A C 1
ATOM 1362 O O . SER A 1 182 ? 23.016 -7.936 4.354 1.00 63.47 182 SER A O 1
ATOM 1364 N N . GLY A 1 183 ? 20.797 -8.279 4.178 1.00 54.81 183 GLY A N 1
ATOM 1365 C CA . GLY A 1 183 ? 20.889 -9.685 3.767 1.00 54.81 183 GLY A CA 1
ATOM 1366 C C . GLY A 1 183 ? 20.988 -9.919 2.257 1.00 54.81 183 GLY A C 1
ATOM 1367 O O . GLY A 1 183 ? 21.464 -10.970 1.846 1.00 54.81 183 GLY A O 1
ATOM 1368 N N . SER A 1 184 ? 20.567 -8.967 1.416 1.00 51.94 184 SER A N 1
ATOM 1369 C CA . SER A 1 184 ? 20.375 -9.201 -0.027 1.00 51.94 184 SER A CA 1
ATOM 1370 C C . SER A 1 184 ? 21.473 -8.640 -0.938 1.00 51.94 184 SER A C 1
ATOM 1372 O O . SER A 1 184 ? 21.382 -8.794 -2.151 1.00 51.94 184 SER A O 1
ATOM 1374 N N . THR A 1 185 ? 22.533 -8.015 -0.410 1.00 45.56 185 THR A N 1
ATOM 1375 C CA . THR A 1 185 ? 23.638 -7.516 -1.263 1.00 45.56 185 THR A CA 1
ATOM 1376 C C . THR A 1 185 ? 25.044 -7.643 -0.676 1.00 45.56 185 THR A C 1
ATOM 1378 O O . THR A 1 185 ? 25.967 -7.011 -1.182 1.00 45.56 185 THR A O 1
ATOM 1381 N N . GLY A 1 186 ? 25.258 -8.458 0.361 1.00 40.81 186 GLY A N 1
ATOM 1382 C CA . GLY A 1 186 ? 26.614 -8.700 0.871 1.00 40.81 186 GLY A CA 1
ATOM 1383 C C . GLY A 1 186 ? 27.322 -7.422 1.341 1.00 40.81 186 GLY A C 1
ATOM 1384 O O . GLY A 1 186 ? 28.442 -7.139 0.920 1.00 40.81 186 GLY A O 1
ATOM 1385 N N . TRP A 1 187 ? 26.672 -6.605 2.177 1.00 50.47 187 TRP A N 1
ATOM 1386 C CA . TRP A 1 187 ? 27.338 -5.438 2.767 1.00 50.47 187 TRP A CA 1
ATOM 1387 C C . TRP A 1 187 ? 28.036 -5.898 4.043 1.00 50.47 187 TRP A C 1
ATOM 1389 O O . TRP A 1 187 ? 27.385 -6.208 5.040 1.00 50.47 187 TRP A O 1
ATOM 1399 N N . ALA A 1 188 ? 29.365 -5.971 4.003 1.00 40.22 188 ALA A N 1
ATOM 1400 C CA . ALA A 1 188 ? 30.156 -6.228 5.196 1.00 40.22 188 ALA A CA 1
ATOM 1401 C C . ALA A 1 188 ? 30.000 -5.077 6.204 1.00 40.22 188 ALA A C 1
ATOM 1403 O O . ALA A 1 188 ? 29.908 -3.903 5.833 1.00 40.22 188 ALA A O 1
ATOM 1404 N N . ALA A 1 189 ? 29.985 -5.441 7.485 1.00 43.44 189 ALA A N 1
ATOM 1405 C CA . ALA A 1 189 ? 29.868 -4.548 8.627 1.00 43.44 189 ALA A CA 1
ATOM 1406 C C . ALA A 1 189 ? 31.035 -3.542 8.689 1.00 43.44 189 ALA A C 1
ATOM 1408 O O . ALA A 1 189 ? 32.085 -3.805 9.268 1.00 43.44 189 ALA A O 1
ATOM 1409 N N . GLY A 1 190 ? 30.844 -2.368 8.090 1.00 51.00 190 GLY A N 1
ATOM 1410 C CA . GLY A 1 190 ? 31.514 -1.130 8.491 1.00 51.00 190 GLY A CA 1
ATOM 1411 C C . GLY A 1 190 ? 30.598 -0.309 9.409 1.00 51.00 190 GLY A C 1
ATOM 1412 O O . GLY A 1 190 ? 29.442 -0.690 9.603 1.00 51.00 190 GLY A O 1
ATOM 1413 N N . PRO A 1 191 ? 31.043 0.838 9.961 1.00 58.12 191 PRO A N 1
ATOM 1414 C CA . PRO A 1 191 ? 30.134 1.740 10.666 1.00 58.12 191 PRO A CA 1
ATOM 1415 C C . PRO A 1 191 ? 28.971 2.085 9.733 1.00 58.12 191 PRO A C 1
ATOM 1417 O O . PRO A 1 191 ? 29.195 2.621 8.641 1.00 58.12 191 PRO A O 1
ATOM 1420 N N . ALA A 1 192 ? 27.754 1.716 10.150 1.00 64.12 192 ALA A N 1
ATOM 1421 C CA . ALA A 1 192 ? 26.629 1.425 9.260 1.00 64.12 192 ALA A CA 1
ATOM 1422 C C . ALA A 1 192 ? 26.407 2.502 8.192 1.00 64.12 192 ALA A C 1
ATOM 1424 O O . ALA A 1 192 ? 26.238 2.198 7.018 1.00 64.12 192 ALA A O 1
ATOM 1425 N N . ARG A 1 193 ? 26.532 3.775 8.571 1.00 70.81 193 ARG A N 1
ATOM 1426 C CA . ARG A 1 193 ? 26.269 4.923 7.693 1.00 70.81 193 ARG A CA 1
ATOM 1427 C C . ARG A 1 193 ? 27.238 5.055 6.517 1.00 70.81 193 ARG A C 1
ATOM 1429 O O . ARG A 1 193 ? 26.806 5.391 5.419 1.00 70.81 193 ARG A O 1
ATOM 1436 N N . ARG A 1 194 ? 28.535 4.771 6.711 1.00 73.88 194 ARG A N 1
ATOM 1437 C CA . ARG A 1 194 ? 29.521 4.826 5.611 1.00 73.88 194 ARG A CA 1
ATOM 1438 C C . ARG A 1 194 ? 29.310 3.685 4.623 1.00 73.88 194 ARG A C 1
ATOM 1440 O O . ARG A 1 194 ? 29.338 3.924 3.421 1.00 73.88 194 ARG A O 1
ATOM 1447 N N . GLY A 1 195 ? 29.062 2.477 5.132 1.00 75.88 195 GLY A N 1
ATOM 1448 C CA . GLY A 1 195 ? 28.756 1.314 4.295 1.00 75.88 195 GLY A CA 1
ATOM 1449 C C . GLY A 1 195 ? 27.463 1.505 3.503 1.00 75.88 195 GLY A C 1
ATOM 1450 O O . GLY A 1 195 ? 27.442 1.260 2.301 1.00 75.88 195 GLY A O 1
ATOM 1451 N N . VAL A 1 196 ? 26.422 2.033 4.157 1.00 76.88 196 VAL A N 1
ATOM 1452 C CA . VAL A 1 196 ? 25.135 2.359 3.529 1.00 76.88 196 VAL A CA 1
ATOM 1453 C C . VAL A 1 196 ? 25.308 3.378 2.410 1.00 76.88 196 VAL A C 1
ATOM 1455 O O . VAL A 1 196 ? 24.855 3.139 1.295 1.00 76.88 196 VAL A O 1
ATOM 1458 N N . ARG A 1 197 ? 26.032 4.473 2.661 1.00 82.00 197 ARG A N 1
ATOM 1459 C CA . ARG A 1 197 ? 26.305 5.478 1.628 1.00 82.00 197 ARG A CA 1
ATOM 1460 C C . ARG A 1 197 ? 27.083 4.905 0.443 1.00 82.00 197 ARG A C 1
ATOM 1462 O O . ARG A 1 197 ? 26.661 5.095 -0.691 1.00 82.00 197 ARG A O 1
ATOM 1469 N N . ALA A 1 198 ? 28.187 4.201 0.694 1.00 81.25 198 ALA A N 1
ATOM 1470 C CA . ALA A 1 198 ? 29.001 3.614 -0.373 1.00 81.25 198 ALA A CA 1
ATOM 1471 C C . ALA A 1 198 ? 28.193 2.625 -1.226 1.00 81.25 198 ALA A C 1
ATOM 1473 O O . ALA A 1 198 ? 28.404 2.493 -2.429 1.00 81.25 198 ALA A O 1
ATOM 1474 N N . ALA A 1 199 ? 27.240 1.930 -0.610 1.00 78.06 199 ALA A N 1
ATOM 1475 C CA . ALA A 1 199 ? 26.345 1.057 -1.334 1.00 78.06 199 ALA A CA 1
ATOM 1476 C C . ALA A 1 199 ? 25.279 1.799 -2.143 1.00 78.06 199 ALA A C 1
ATOM 1478 O O . ALA A 1 199 ? 24.983 1.385 -3.262 1.00 78.06 199 ALA A O 1
ATOM 1479 N N . MET A 1 200 ? 24.747 2.901 -1.616 1.00 84.06 200 MET A N 1
ATOM 1480 C CA . MET A 1 200 ? 23.832 3.774 -2.349 1.00 84.06 200 MET A CA 1
ATOM 1481 C C . MET A 1 200 ? 24.497 4.427 -3.559 1.00 84.06 200 MET A C 1
ATOM 1483 O O . MET A 1 200 ? 23.879 4.515 -4.612 1.00 84.06 200 MET A O 1
ATOM 1487 N N . GLU A 1 201 ? 25.777 4.784 -3.461 1.00 87.25 201 GLU A N 1
ATOM 1488 C CA . GLU A 1 201 ? 26.551 5.336 -4.581 1.00 87.25 201 GLU A CA 1
ATOM 1489 C C . GLU A 1 201 ? 26.693 4.347 -5.760 1.00 87.25 201 GLU A C 1
ATOM 1491 O O . GLU A 1 201 ? 26.925 4.771 -6.892 1.00 87.25 201 GLU A O 1
ATOM 1496 N N . ARG A 1 202 ? 26.456 3.038 -5.555 1.00 83.88 202 ARG A N 1
ATOM 1497 C CA . ARG A 1 202 ? 26.351 2.064 -6.661 1.00 83.88 202 ARG A CA 1
ATOM 1498 C C . ARG A 1 202 ? 25.070 2.210 -7.484 1.00 83.88 202 ARG A C 1
ATOM 1500 O O . ARG A 1 202 ? 25.023 1.714 -8.603 1.00 83.88 202 ARG A O 1
ATOM 1507 N N . MET A 1 203 ? 24.049 2.882 -6.952 1.00 82.88 203 MET A N 1
ATOM 1508 C CA . MET A 1 203 ? 22.826 3.238 -7.682 1.00 82.88 203 MET A CA 1
ATOM 1509 C C . MET A 1 203 ? 22.984 4.535 -8.496 1.00 82.88 203 MET A C 1
ATOM 1511 O O . MET A 1 203 ? 22.030 4.981 -9.132 1.00 82.88 203 MET A O 1
ATOM 1515 N N . GLY A 1 204 ? 24.172 5.146 -8.471 1.00 88.00 204 GLY A N 1
ATOM 1516 C CA . GLY A 1 204 ? 24.492 6.386 -9.168 1.00 88.00 204 GLY A CA 1
ATOM 1517 C C . GLY A 1 204 ? 25.072 7.457 -8.238 1.00 88.00 204 GLY A C 1
ATOM 1518 O O . GLY A 1 204 ? 25.006 7.338 -7.008 1.00 88.00 204 GLY A O 1
ATOM 1519 N N . PRO A 1 205 ? 25.651 8.528 -8.810 1.00 91.38 205 PRO A N 1
ATOM 1520 C CA . PRO A 1 205 ? 26.160 9.649 -8.029 1.00 91.38 205 PRO A CA 1
ATOM 1521 C C . PRO A 1 205 ? 25.035 10.336 -7.243 1.00 91.38 205 PRO A C 1
ATOM 1523 O O . PRO A 1 205 ? 23.859 10.214 -7.578 1.00 91.38 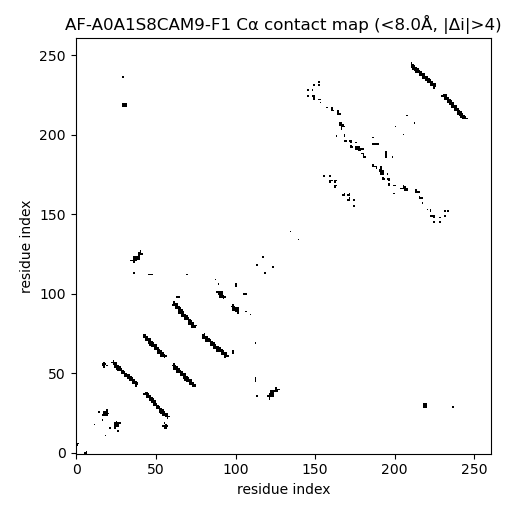205 PRO A O 1
ATOM 1526 N N . ALA A 1 206 ? 25.402 11.055 -6.181 1.00 93.75 206 ALA A N 1
ATOM 1527 C CA . ALA A 1 206 ? 24.439 11.827 -5.401 1.00 93.75 206 ALA A CA 1
ATOM 1528 C C . ALA A 1 206 ? 23.777 12.921 -6.254 1.00 93.75 206 ALA A C 1
ATOM 1530 O O . ALA A 1 206 ? 24.451 13.593 -7.036 1.00 93.75 206 ALA A O 1
ATOM 1531 N N . GLY A 1 207 ? 22.481 13.132 -6.022 1.00 93.69 207 GLY A N 1
ATOM 1532 C CA . GLY A 1 207 ? 21.646 14.048 -6.794 1.00 93.69 207 GLY A CA 1
ATOM 1533 C C . GLY A 1 207 ? 21.161 13.454 -8.119 1.00 93.69 207 GLY A C 1
ATOM 1534 O O . GLY A 1 207 ? 21.864 12.691 -8.782 1.00 93.69 207 GLY A O 1
ATOM 1535 N N . LEU A 1 208 ? 19.933 13.808 -8.492 1.00 91.38 208 LEU A N 1
ATOM 1536 C CA . LEU A 1 208 ? 19.393 13.514 -9.817 1.00 91.38 208 LEU A CA 1
ATOM 1537 C C . LEU A 1 208 ? 19.851 14.569 -10.820 1.00 91.38 208 LEU A C 1
ATOM 1539 O O . LEU A 1 208 ? 19.912 15.760 -10.507 1.00 91.38 208 LEU A O 1
ATOM 1543 N N . ARG A 1 209 ? 20.143 14.119 -12.035 1.00 90.69 209 ARG A N 1
ATOM 1544 C CA . ARG A 1 209 ? 20.366 14.964 -13.206 1.00 90.69 209 ARG A CA 1
ATOM 1545 C C . ARG A 1 209 ? 19.098 15.006 -14.050 1.00 90.69 209 ARG A C 1
ATOM 1547 O O . ARG A 1 209 ? 18.239 14.131 -13.953 1.00 90.69 209 ARG A O 1
ATOM 1554 N N . ASP A 1 210 ? 19.000 16.030 -14.886 1.00 90.44 210 ASP A 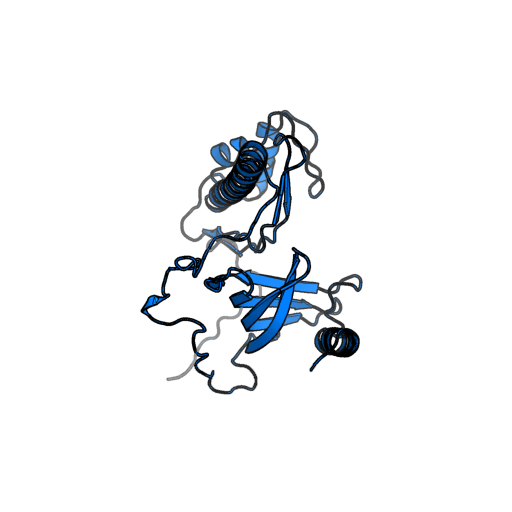N 1
ATOM 1555 C CA . ASP A 1 210 ? 17.934 16.110 -15.880 1.00 90.44 210 ASP A CA 1
ATOM 1556 C C . ASP A 1 210 ? 17.918 14.847 -16.761 1.00 90.44 210 ASP A C 1
ATOM 1558 O O . ASP A 1 210 ? 18.971 14.350 -17.166 1.00 90.44 210 ASP A O 1
ATOM 1562 N N . GLY A 1 211 ? 16.725 14.302 -17.008 1.00 89.00 211 GLY A N 1
ATOM 1563 C CA . GLY A 1 211 ? 16.542 13.058 -17.762 1.00 89.00 211 GLY A CA 1
ATOM 1564 C C . GLY A 1 211 ? 16.789 11.751 -16.990 1.00 89.00 211 GLY A C 1
ATOM 1565 O O . GLY A 1 211 ? 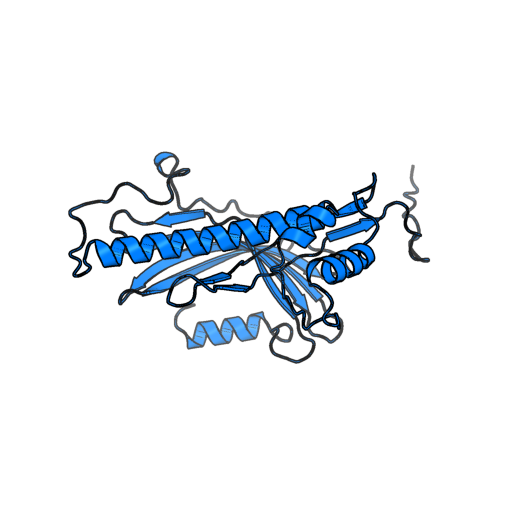16.704 10.681 -17.597 1.00 89.00 211 GLY A O 1
ATOM 1566 N N . GLU A 1 212 ? 17.065 11.797 -15.682 1.00 91.94 212 GLU A N 1
ATOM 1567 C CA . GLU A 1 212 ? 17.136 10.604 -14.826 1.00 91.94 212 GLU A CA 1
ATOM 1568 C C . GLU A 1 212 ? 15.817 10.364 -14.072 1.00 91.94 212 GLU A C 1
ATOM 1570 O O . GLU A 1 212 ? 15.312 11.250 -13.382 1.00 91.94 212 GLU A O 1
ATOM 1575 N N . LEU A 1 213 ? 15.294 9.135 -14.150 1.00 93.12 213 LEU A N 1
ATOM 1576 C CA . LEU A 1 213 ? 14.180 8.640 -13.336 1.00 93.12 213 LEU A CA 1
ATOM 1577 C C . LEU A 1 213 ? 14.714 7.626 -12.322 1.00 93.12 213 LEU A C 1
ATOM 1579 O O . LEU A 1 213 ? 15.487 6.732 -12.672 1.00 93.12 213 LEU A O 1
ATOM 1583 N N . ASN A 1 214 ? 14.303 7.763 -11.066 1.00 93.75 214 ASN A N 1
ATOM 1584 C CA . ASN A 1 214 ? 14.751 6.908 -9.971 1.00 93.75 214 ASN A CA 1
ATOM 1585 C C . ASN A 1 214 ? 13.649 6.747 -8.915 1.00 93.75 214 ASN A C 1
ATOM 1587 O O . ASN A 1 214 ? 13.938 6.722 -7.725 1.00 93.75 214 ASN A O 1
ATOM 1591 N N . ASP A 1 215 ? 12.396 6.683 -9.348 1.00 94.50 215 ASP A N 1
ATOM 1592 C CA . ASP A 1 215 ? 11.253 6.656 -8.440 1.00 94.50 215 ASP A CA 1
ATOM 1593 C C . ASP A 1 215 ? 11.026 5.231 -7.928 1.00 94.50 215 ASP A C 1
ATOM 1595 O O . ASP A 1 215 ? 11.026 4.270 -8.705 1.00 94.50 215 ASP A O 1
ATOM 1599 N N . ARG A 1 216 ? 10.836 5.084 -6.616 1.00 93.56 216 ARG A N 1
ATOM 1600 C CA . ARG A 1 216 ? 10.612 3.794 -5.956 1.00 93.56 216 ARG A CA 1
ATOM 1601 C C . ARG A 1 216 ? 9.409 3.859 -5.013 1.00 93.56 216 ARG A C 1
ATOM 1603 O O . ARG A 1 216 ? 9.574 3.803 -3.793 1.00 93.56 216 ARG A O 1
ATOM 1610 N N . PRO A 1 217 ? 8.179 3.992 -5.539 1.00 94.12 217 PRO A N 1
ATOM 1611 C CA . PRO A 1 217 ? 6.983 3.969 -4.710 1.00 94.12 217 PRO A CA 1
ATOM 1612 C C . PRO A 1 217 ? 6.913 2.690 -3.863 1.00 94.12 217 PRO A C 1
ATOM 1614 O O . PRO A 1 217 ? 7.175 1.581 -4.341 1.00 94.12 217 PRO A O 1
ATOM 1617 N N . ILE A 1 218 ? 6.558 2.886 -2.593 1.00 94.75 218 ILE A N 1
ATOM 1618 C CA . ILE A 1 218 ? 6.401 1.836 -1.587 1.00 94.75 218 ILE A CA 1
ATOM 1619 C C . ILE A 1 218 ? 4.908 1.556 -1.424 1.00 94.75 218 ILE A C 1
ATOM 1621 O O . ILE A 1 218 ? 4.150 2.449 -1.050 1.00 94.75 218 ILE A O 1
ATOM 1625 N N . PHE A 1 219 ? 4.515 0.308 -1.646 1.00 95.25 219 PHE A N 1
ATOM 1626 C CA . PHE A 1 219 ? 3.156 -0.204 -1.500 1.00 95.25 219 PHE A CA 1
ATOM 1627 C C . PHE A 1 219 ? 3.071 -1.196 -0.341 1.00 95.25 219 PHE A C 1
ATOM 1629 O O . PHE A 1 219 ? 4.075 -1.791 0.066 1.00 95.25 219 PHE A O 1
ATOM 1636 N N . ASP A 1 220 ? 1.856 -1.392 0.173 1.00 94.12 220 ASP A N 1
ATOM 1637 C CA . ASP A 1 220 ? 1.532 -2.457 1.129 1.00 94.12 220 ASP A CA 1
ATOM 1638 C C . ASP A 1 220 ? 2.455 -2.495 2.363 1.00 94.12 220 ASP A C 1
ATOM 1640 O O . ASP A 1 220 ? 2.852 -3.562 2.839 1.00 94.12 220 ASP A O 1
ATOM 1644 N N . LEU A 1 221 ? 2.829 -1.315 2.881 1.00 94.62 221 LEU A N 1
ATOM 1645 C CA . LEU A 1 221 ? 3.743 -1.192 4.013 1.00 94.62 221 LEU A CA 1
ATOM 1646 C C . LEU A 1 221 ? 3.069 -1.620 5.325 1.00 94.62 221 LEU A C 1
ATOM 1648 O O . LEU A 1 221 ? 2.354 -0.861 5.984 1.00 94.62 221 LEU A O 1
ATOM 1652 N N . LEU A 1 222 ? 3.363 -2.847 5.736 1.00 95.00 222 LEU A N 1
ATOM 1653 C CA . LEU A 1 222 ? 3.000 -3.397 7.032 1.00 95.00 222 LEU A CA 1
ATOM 1654 C C . LEU A 1 222 ? 4.058 -3.024 8.066 1.00 95.00 222 LEU A C 1
ATOM 1656 O O . LEU A 1 222 ? 5.255 -3.194 7.825 1.00 95.00 222 LEU A O 1
ATOM 1660 N N . VAL A 1 223 ? 3.602 -2.572 9.231 1.00 97.44 223 VAL A N 1
ATOM 1661 C CA . VAL A 1 223 ? 4.436 -2.273 10.396 1.00 97.44 223 VAL A CA 1
ATOM 1662 C C . VAL A 1 223 ? 3.866 -3.005 11.600 1.00 97.44 223 VAL A C 1
ATOM 1664 O O . VAL A 1 223 ? 2.664 -2.952 11.838 1.00 97.44 223 VAL A O 1
ATOM 1667 N N . ASP A 1 224 ? 4.739 -3.681 12.339 1.00 96.44 224 ASP A N 1
ATOM 1668 C CA . ASP A 1 224 ? 4.433 -4.361 13.594 1.00 96.44 224 ASP A CA 1
ATOM 1669 C C . ASP A 1 224 ? 5.415 -3.890 14.670 1.00 96.44 224 ASP A C 1
ATOM 1671 O O . ASP A 1 224 ? 6.623 -4.118 14.557 1.00 96.44 224 ASP A O 1
ATOM 1675 N N . VAL A 1 225 ? 4.911 -3.193 15.688 1.00 96.50 225 VAL A N 1
ATOM 1676 C CA . VAL A 1 225 ? 5.711 -2.686 16.810 1.00 96.50 225 VAL A CA 1
ATOM 1677 C C . VAL A 1 225 ? 5.745 -3.742 17.913 1.00 96.50 225 VAL A C 1
ATOM 1679 O O . VAL A 1 225 ? 4.710 -4.140 18.451 1.00 96.50 225 VAL A O 1
ATOM 1682 N N . HIS A 1 226 ? 6.949 -4.180 18.283 1.00 94.44 226 HIS A N 1
ATOM 1683 C CA . HIS A 1 226 ? 7.155 -5.189 19.318 1.00 94.44 226 HIS A CA 1
ATOM 1684 C C . HIS A 1 226 ? 6.637 -4.714 20.689 1.00 94.44 226 HIS A C 1
ATOM 1686 O O . HIS A 1 226 ? 6.610 -3.510 20.980 1.00 94.44 226 HIS A O 1
ATOM 1692 N N . PRO A 1 227 ? 6.287 -5.652 21.593 1.00 87.88 227 PRO A N 1
ATOM 1693 C CA . PRO A 1 227 ? 5.960 -5.317 22.974 1.00 87.88 227 PRO A CA 1
ATOM 1694 C C . PRO A 1 227 ? 7.029 -4.416 23.612 1.00 87.88 227 PRO A C 1
ATOM 1696 O O . PRO A 1 227 ? 8.219 -4.721 23.579 1.00 87.88 227 PRO A O 1
ATOM 1699 N N . GLY A 1 228 ? 6.597 -3.296 24.194 1.00 85.81 228 GLY A N 1
ATOM 1700 C CA . GLY A 1 228 ? 7.480 -2.300 24.811 1.00 85.81 228 GLY A CA 1
ATOM 1701 C C . GLY A 1 228 ? 7.888 -1.127 23.911 1.00 85.81 228 GLY A C 1
ATOM 1702 O O . GLY A 1 228 ? 8.538 -0.220 24.419 1.00 85.81 228 GLY A O 1
ATOM 1703 N N . GLY A 1 229 ? 7.516 -1.112 22.622 1.00 89.31 229 GLY A N 1
ATOM 1704 C CA . GLY A 1 229 ? 7.618 0.088 21.767 1.00 89.31 229 GLY A CA 1
ATOM 1705 C C . GLY A 1 229 ? 9.041 0.484 21.354 1.00 89.31 229 GLY A C 1
ATOM 1706 O O . GLY A 1 229 ? 9.286 1.607 20.933 1.00 89.31 229 GLY A O 1
ATOM 1707 N N . ARG A 1 230 ? 10.020 -0.414 21.515 1.00 91.75 230 ARG A N 1
ATOM 1708 C CA . ARG A 1 230 ? 11.443 -0.119 21.241 1.00 91.75 230 ARG A CA 1
ATOM 1709 C C . ARG A 1 230 ? 11.960 -0.690 19.928 1.00 91.75 230 ARG A C 1
ATOM 1711 O O . ARG A 1 230 ? 13.037 -0.309 19.479 1.00 91.75 230 ARG A O 1
ATOM 1718 N N . GLU A 1 231 ? 11.221 -1.624 19.352 1.00 92.94 231 GLU A N 1
ATOM 1719 C CA . GLU A 1 231 ? 11.575 -2.328 18.130 1.00 92.94 231 GLU A CA 1
ATOM 1720 C C . GLU A 1 231 ? 10.328 -2.468 17.270 1.00 92.94 231 GLU A C 1
ATOM 1722 O O . GLU A 1 231 ? 9.219 -2.598 17.788 1.00 92.94 231 GLU A O 1
ATOM 1727 N N . ALA A 1 232 ? 10.515 -2.462 15.957 1.00 95.31 232 ALA A N 1
ATOM 1728 C CA . ALA A 1 232 ? 9.445 -2.706 15.011 1.00 95.31 232 ALA A CA 1
ATOM 1729 C C . ALA A 1 232 ? 9.968 -3.498 13.816 1.00 95.31 232 ALA A C 1
ATOM 1731 O O . ALA A 1 232 ? 11.132 -3.371 13.420 1.00 95.31 232 ALA A O 1
ATOM 1732 N N . ARG A 1 233 ? 9.084 -4.284 13.208 1.00 95.25 233 ARG A N 1
ATOM 1733 C CA . ARG A 1 233 ? 9.309 -4.943 11.929 1.00 95.25 233 ARG A CA 1
ATOM 1734 C C . ARG A 1 233 ? 8.459 -4.263 10.868 1.00 95.25 233 ARG A C 1
ATOM 1736 O O . ARG A 1 233 ? 7.254 -4.122 11.041 1.00 95.25 233 ARG A O 1
ATOM 1743 N N . ALA A 1 234 ? 9.082 -3.902 9.751 1.00 94.69 234 ALA A N 1
ATOM 1744 C CA . ALA A 1 234 ? 8.386 -3.377 8.584 1.00 94.69 234 ALA A CA 1
ATOM 1745 C C . ALA A 1 234 ? 8.582 -4.293 7.371 1.00 94.69 234 ALA A C 1
ATOM 1747 O O . ALA A 1 234 ? 9.646 -4.897 7.199 1.00 94.69 234 ALA A O 1
ATOM 1748 N N . ARG A 1 235 ? 7.554 -4.404 6.529 1.00 94.44 235 ARG A N 1
ATOM 1749 C CA . ARG A 1 235 ? 7.607 -5.098 5.239 1.00 94.44 235 ARG A CA 1
ATOM 1750 C C . ARG A 1 235 ? 6.687 -4.387 4.258 1.00 94.44 235 ARG A C 1
ATOM 1752 O O . ARG A 1 235 ? 5.529 -4.179 4.582 1.00 94.44 235 ARG A O 1
ATOM 1759 N N . GLY A 1 236 ? 7.187 -4.091 3.067 1.00 93.69 236 GLY A N 1
ATOM 1760 C CA . GLY A 1 236 ? 6.399 -3.540 1.968 1.00 93.69 236 GLY A CA 1
ATOM 1761 C C . GLY A 1 236 ? 6.897 -4.059 0.627 1.00 93.69 236 GLY A C 1
ATOM 1762 O O . GLY A 1 236 ? 7.800 -4.904 0.574 1.00 93.69 236 GLY A O 1
ATOM 1763 N N . ILE A 1 237 ? 6.297 -3.547 -0.439 1.00 94.88 237 ILE A N 1
ATOM 1764 C CA . ILE A 1 237 ? 6.678 -3.809 -1.824 1.00 94.88 237 ILE A CA 1
ATOM 1765 C C . ILE A 1 237 ? 7.201 -2.504 -2.409 1.00 94.88 237 ILE A C 1
ATOM 1767 O O . ILE A 1 237 ? 6.565 -1.467 -2.280 1.00 94.88 237 ILE A O 1
ATOM 1771 N N . GLU A 1 238 ? 8.358 -2.553 -3.051 1.00 93.19 238 GLU A N 1
ATOM 1772 C CA . GLU A 1 238 ? 8.926 -1.414 -3.765 1.00 93.19 238 GLU A CA 1
ATOM 1773 C C . GLU A 1 238 ? 8.841 -1.687 -5.268 1.00 93.19 238 GLU A C 1
ATOM 1775 O O . GLU A 1 238 ? 9.274 -2.748 -5.726 1.00 93.19 238 GLU A O 1
ATOM 1780 N N . LEU A 1 239 ? 8.305 -0.737 -6.037 1.00 93.44 239 LEU A N 1
ATOM 1781 C CA . LEU A 1 239 ? 8.351 -0.788 -7.498 1.00 93.44 239 LEU A CA 1
ATOM 1782 C C . LEU A 1 239 ? 9.443 0.154 -8.008 1.00 93.44 239 LEU A C 1
ATOM 1784 O O . LEU A 1 239 ? 9.256 1.364 -8.044 1.00 93.44 239 LEU A O 1
ATOM 1788 N N . GLY A 1 240 ? 10.578 -0.398 -8.435 1.00 92.94 240 GLY A N 1
ATOM 1789 C CA . GLY A 1 240 ? 11.674 0.394 -8.990 1.00 92.94 240 GLY A CA 1
ATOM 1790 C C . GLY A 1 240 ? 11.394 0.874 -10.414 1.00 92.94 240 GLY A C 1
ATOM 1791 O O . GLY A 1 240 ? 11.455 0.086 -11.356 1.00 92.94 240 GLY A O 1
ATOM 1792 N N . MET A 1 241 ? 11.155 2.172 -10.580 1.00 93.44 241 MET A N 1
ATOM 1793 C CA . MET A 1 241 ? 10.991 2.834 -11.874 1.00 93.44 241 MET A CA 1
ATOM 1794 C C . MET A 1 241 ? 12.257 3.630 -12.188 1.00 93.44 241 MET A C 1
ATOM 1796 O O . MET A 1 241 ? 12.486 4.712 -11.650 1.00 93.44 241 MET A O 1
ATOM 1800 N N . LEU A 1 242 ? 13.118 3.064 -13.036 1.00 91.88 242 LEU A N 1
ATOM 1801 C CA . LEU A 1 242 ? 14.452 3.599 -13.312 1.00 91.88 242 LEU A CA 1
ATOM 1802 C C . LEU A 1 242 ? 14.602 3.941 -14.796 1.00 91.88 242 LEU A C 1
ATOM 1804 O O . LEU A 1 242 ? 14.245 3.134 -15.654 1.00 91.88 242 LEU A O 1
ATOM 1808 N N . ALA A 1 243 ? 15.177 5.102 -15.103 1.00 89.50 243 ALA A N 1
ATOM 1809 C CA . ALA A 1 243 ? 15.556 5.477 -16.464 1.00 89.50 243 ALA A CA 1
ATOM 1810 C C . ALA A 1 243 ? 16.754 6.437 -16.467 1.00 89.50 243 ALA A C 1
ATOM 1812 O O . ALA A 1 243 ? 16.930 7.236 -15.550 1.00 89.50 243 ALA A O 1
ATOM 1813 N N . ASP A 1 244 ? 17.551 6.377 -17.530 1.00 85.81 244 ASP A N 1
ATOM 1814 C CA . ASP A 1 244 ? 18.618 7.334 -17.824 1.00 85.81 244 ASP A CA 1
ATOM 1815 C C . ASP A 1 244 ? 18.539 7.686 -19.312 1.00 85.81 244 ASP A C 1
ATOM 1817 O O . ASP A 1 244 ? 18.839 6.857 -20.174 1.00 85.81 244 ASP A O 1
ATOM 1821 N N . ALA A 1 245 ? 18.103 8.908 -19.616 1.00 75.19 245 ALA A N 1
ATOM 1822 C CA . ALA A 1 245 ? 17.960 9.382 -20.989 1.00 75.19 245 ALA A CA 1
ATOM 1823 C C . ALA A 1 245 ? 19.304 9.532 -21.734 1.00 75.19 245 ALA A C 1
ATOM 1825 O O . ALA A 1 245 ? 19.315 9.539 -22.967 1.00 75.19 245 ALA A O 1
ATOM 1826 N N . ALA A 1 246 ? 20.428 9.643 -21.014 1.00 68.62 246 ALA A N 1
ATOM 1827 C CA . ALA A 1 246 ? 21.774 9.743 -21.579 1.00 68.62 246 ALA A CA 1
ATOM 1828 C C . ALA A 1 246 ? 22.495 8.381 -21.669 1.00 68.62 246 ALA A C 1
ATOM 1830 O O . ALA A 1 246 ? 23.534 8.274 -22.328 1.00 68.62 246 ALA A O 1
ATOM 1831 N N . GLY A 1 247 ? 21.946 7.336 -21.040 1.00 58.59 247 GLY A N 1
ATOM 1832 C CA . GLY A 1 247 ? 22.430 5.962 -21.135 1.00 58.59 247 GLY A CA 1
ATOM 1833 C C . GLY A 1 247 ? 22.263 5.402 -22.550 1.00 58.59 247 GLY A C 1
ATOM 1834 O O . GLY A 1 247 ? 21.238 5.600 -23.201 1.00 58.59 247 GLY A O 1
ATOM 1835 N N . ALA A 1 248 ? 23.288 4.711 -23.057 1.00 47.44 248 ALA A N 1
ATOM 1836 C CA . ALA A 1 248 ? 23.278 4.124 -24.393 1.00 47.44 248 ALA A CA 1
ATOM 1837 C C . ALA A 1 248 ? 21.994 3.313 -24.650 1.00 47.44 248 ALA A C 1
ATOM 1839 O O . ALA A 1 248 ? 21.639 2.423 -23.875 1.00 47.44 248 ALA A O 1
ATOM 1840 N N . ARG A 1 249 ? 21.326 3.597 -25.778 1.00 43.97 249 ARG A N 1
ATOM 1841 C CA . ARG A 1 249 ? 20.251 2.752 -26.315 1.00 43.97 249 ARG A CA 1
ATOM 1842 C C . ARG A 1 249 ? 20.734 1.294 -26.340 1.00 43.97 249 ARG A C 1
ATOM 1844 O O . ARG A 1 249 ? 21.806 1.053 -26.902 1.00 43.97 249 ARG A O 1
ATOM 1851 N N . PRO A 1 250 ? 19.957 0.313 -25.850 1.00 42.59 250 PRO A N 1
ATOM 1852 C CA . PRO A 1 250 ? 20.234 -1.075 -26.184 1.00 42.59 250 PRO A CA 1
ATOM 1853 C C . PRO A 1 250 ? 20.224 -1.214 -27.713 1.00 42.59 250 PRO A C 1
ATOM 1855 O O . PRO A 1 250 ? 19.305 -0.738 -28.394 1.00 42.59 250 PRO A O 1
ATOM 1858 N N . ALA A 1 251 ? 21.289 -1.800 -28.261 1.00 34.06 251 ALA A N 1
ATOM 1859 C CA . ALA A 1 251 ? 21.418 -2.056 -29.688 1.00 34.06 251 ALA A CA 1
ATOM 1860 C C . ALA A 1 251 ? 20.239 -2.933 -30.145 1.00 34.06 251 ALA A C 1
ATOM 1862 O O . ALA A 1 251 ? 20.135 -4.082 -29.729 1.00 34.06 251 ALA A O 1
ATOM 1863 N N . GLY A 1 252 ? 19.329 -2.378 -30.956 1.00 41.59 252 GLY A N 1
ATOM 1864 C CA . GLY A 1 252 ? 18.198 -3.128 -31.522 1.00 41.59 252 GLY A CA 1
ATOM 1865 C C . GLY A 1 252 ? 16.850 -2.405 -31.598 1.00 41.59 252 GLY A C 1
ATOM 1866 O O . GLY A 1 252 ? 15.944 -2.925 -32.239 1.00 41.59 252 GLY A O 1
ATOM 1867 N N . SER A 1 253 ? 16.681 -1.210 -31.016 1.00 41.53 253 SER A N 1
ATOM 1868 C CA . SER A 1 253 ? 15.436 -0.441 -31.206 1.00 41.53 253 SER A CA 1
ATOM 1869 C C . SER A 1 253 ? 15.466 0.368 -32.510 1.00 41.53 253 SER A C 1
ATOM 1871 O O . SER A 1 253 ? 15.942 1.505 -32.563 1.00 41.53 253 SER A O 1
ATOM 1873 N N . SER A 1 254 ? 14.965 -0.225 -33.594 1.00 38.47 254 SER A N 1
ATOM 1874 C CA . SER A 1 254 ? 14.633 0.492 -34.829 1.00 38.47 254 SER A CA 1
ATOM 1875 C C . SER A 1 254 ? 13.575 1.554 -34.522 1.00 38.47 254 SER A C 1
ATOM 1877 O O . SER A 1 254 ? 12.598 1.291 -33.822 1.00 38.47 254 SER A O 1
ATOM 1879 N N . ARG A 1 255 ? 13.739 2.767 -35.060 1.00 39.75 255 ARG A N 1
ATOM 1880 C CA . ARG A 1 255 ? 12.643 3.744 -35.076 1.00 39.75 255 ARG A CA 1
ATOM 1881 C C . ARG A 1 255 ? 11.494 3.142 -35.890 1.00 39.75 255 ARG A C 1
ATOM 1883 O O . ARG A 1 255 ? 11.725 2.740 -37.027 1.00 39.75 255 ARG A O 1
ATOM 1890 N N . CYS A 1 256 ? 10.269 3.158 -35.366 1.00 35.91 256 CYS A N 1
ATOM 1891 C CA . CYS A 1 256 ? 9.097 3.213 -36.236 1.00 35.91 256 CYS A CA 1
ATOM 1892 C C . CYS A 1 256 ? 9.175 4.544 -36.989 1.00 35.91 256 CYS A C 1
ATOM 1894 O O . CYS A 1 256 ? 8.768 5.588 -36.486 1.00 35.91 256 CYS A O 1
ATOM 1896 N N . SER A 1 257 ? 9.779 4.527 -38.175 1.00 36.16 257 SER A N 1
ATOM 1897 C CA . SER A 1 257 ? 9.543 5.560 -39.168 1.00 36.16 257 SER A CA 1
ATOM 1898 C C . SER A 1 257 ? 8.094 5.413 -39.620 1.00 36.16 257 SER A C 1
ATOM 1900 O O . SER A 1 257 ? 7.773 4.484 -40.361 1.00 36.16 257 SER A O 1
ATOM 1902 N N . ALA A 1 258 ? 7.220 6.305 -39.162 1.00 36.62 258 ALA A N 1
ATOM 1903 C CA . ALA A 1 258 ? 5.968 6.547 -39.857 1.00 36.62 258 ALA A CA 1
ATOM 1904 C C . ALA A 1 258 ? 6.327 7.161 -41.218 1.00 36.62 258 ALA A C 1
ATOM 1906 O O . ALA A 1 258 ? 6.698 8.329 -41.312 1.00 36.62 258 ALA A O 1
ATOM 1907 N N . ALA A 1 259 ? 6.326 6.321 -42.250 1.00 36.47 259 ALA A N 1
ATOM 1908 C CA . ALA A 1 259 ? 6.247 6.753 -43.633 1.00 36.47 259 ALA A CA 1
ATOM 1909 C C . ALA A 1 259 ? 4.767 6.959 -43.993 1.00 36.47 259 ALA A C 1
ATOM 1911 O O . ALA A 1 259 ? 3.930 6.132 -43.632 1.00 36.47 259 ALA A O 1
ATOM 1912 N N . GLY A 1 260 ? 4.486 8.031 -44.734 1.00 37.91 260 GLY A N 1
ATOM 1913 C CA . GLY A 1 260 ? 3.170 8.401 -45.269 1.00 37.91 260 GLY A CA 1
ATOM 1914 C C . GLY A 1 260 ? 2.618 9.637 -44.553 1.00 37.91 260 GLY A C 1
ATOM 1915 O O . GLY A 1 260 ? 2.393 9.583 -43.351 1.00 37.91 260 GLY A O 1
ATOM 1916 N N . SER A 1 261 ? 2.421 10.788 -45.193 1.00 39.19 261 SER A N 1
ATOM 1917 C CA . SER A 1 261 ? 2.164 11.104 -46.611 1.00 39.19 261 SER A CA 1
ATOM 1918 C C . SER A 1 261 ? 2.833 12.408 -47.030 1.00 39.19 261 SER A C 1
ATOM 1920 O O . SER A 1 261 ? 2.778 13.347 -46.204 1.00 39.19 261 SER A O 1
#

Secondary structure (DSSP, 8-state):
--SHHHHHHHHHHHHTT--SSSTT-EEEEEEEEEEEEE-TTSSEEEEEEEEEEEEE-SSS-EEEEEEEEEEEEEEETTEEEEEEEEEEEEEEEETTTEEEEGGGPPPPP---SS-GGGTT-SSPPPPSSPPP----HHHHHHHHHHHHHHHHHHHHHHHHHHHHHTT-HHHHGGGS-SS---TTTT---SSHHHHHHHHHGGG-SSSPPTTEEEE--EEEEEEEEPTTSS-EEEEEEE--EEEETTSPPPTT---------

Mean predicted aligned error: 8.06 Å

Radius of gyration: 23.26 Å; Cα contacts (8 Å, |Δi|>4): 384; chains: 1; bounding box: 57×40×78 Å

Solvent-accessible surface area (backbone atoms only — not comparable to full-atom values): 15344 Å² total; per-residue (Å²): 140,73,59,70,67,55,50,51,49,52,52,50,65,71,34,55,66,28,57,44,74,54,89,66,20,30,55,44,74,44,56,44,75,79,45,55,39,42,43,43,77,70,45,38,34,40,36,39,32,39,37,41,33,48,34,19,43,55,80,83,53,42,37,39,37,31,28,40,34,52,29,34,32,34,57,52,96,91,37,81,40,81,72,42,79,44,76,46,77,44,33,35,31,39,67,91,82,46,63,44,41,52,92,75,47,84,80,78,88,78,79,75,96,65,51,80,91,45,61,96,40,45,68,52,77,72,56,77,80,78,80,90,70,92,72,50,72,67,58,52,49,55,52,50,52,50,54,51,52,37,48,53,51,51,51,50,54,53,53,37,41,52,25,54,38,49,27,36,44,75,65,33,24,63,73,52,54,78,74,62,85,60,89,89,75,76,60,72,85,48,66,20,42,60,44,47,30,62,54,50,48,74,80,40,68,75,50,73,55,92,64,54,43,48,47,50,60,76,28,67,73,45,64,48,65,42,92,88,75,81,48,68,51,75,50,64,45,70,52,81,46,73,46,54,72,85,54,80,75,71,90,80,77,74,76,86,73,83,78,84,133

Nearest PDB structures (foldseek):
  6of8-assembly1_D-2  TM=8.795E-01  e=5.869E-02  Homo sapiens
  3gzx-assembly1_B  TM=7.422E-01  e=9.736E-02  Comamonas testosteroni
  3en1-assembly1_B  TM=7.237E-01  e=1.152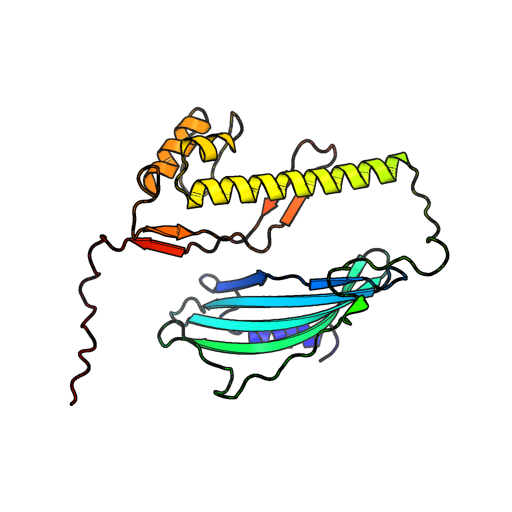E-01  Pseudomonas putida
  8k0a-assembly1_B  TM=7.367E-01  e=1.443E-01  Escherichia coli K-12
  5o65-assembly1_A  TM=2.696E-01  e=3.365E+00  Pseudomonas sp. UK4

Sequence (261 aa):
MTGRAAIAGWLADRAGAMDGRSPGSLHTGLVDQPLANLSGDGRTAQVRWQVMAFLGDGAGRARIEAGIQENEYVLEDGRWRIASLRHFPQYEGDYATGWTNVGGAGLPIIPPHFTVDETGVPIPAPTGPPPRTGASPAELAGRIDRLNDEDAVRNLQHACGYYVDRRMWSASSTCSPTTASSGSTGWAAGPARRGVRAAMERMGPAGLRDGELNDRPIFDLLVDVHPGGREARARGIELGMLADAAGARPAGSSRCSAAGS